Protein AF-0000000076650495 (afdb_homodimer)

Organism: Fusarium proliferatum (strain ET1) (NCBI:txid1227346)

Solvent-accessible surface area (backbone atoms only — not comparable to full-atom values): 16248 Å² total; per-residue (Å²): 125,76,73,60,54,54,43,65,66,55,55,48,38,48,40,49,52,50,26,57,66,44,47,62,56,30,50,29,29,69,77,35,43,56,59,51,45,43,50,76,32,58,54,92,79,52,69,80,55,76,69,53,44,41,61,33,41,46,46,22,35,49,48,46,36,52,26,43,47,28,46,46,46,53,69,75,42,55,48,66,68,58,50,47,50,54,46,50,40,51,37,50,34,35,51,43,46,52,50,29,54,54,54,32,28,47,73,64,71,42,69,50,77,88,60,56,47,73,49,49,50,49,52,49,52,52,44,49,50,55,34,50,55,42,48,40,49,73,72,34,58,61,32,59,82,58,69,70,73,73,84,120,125,77,72,61,54,53,44,64,66,55,56,48,38,47,40,49,51,50,26,57,66,44,47,61,55,31,51,30,28,69,77,36,44,56,58,51,46,42,50,76,34,58,55,92,79,53,68,80,54,75,71,53,44,42,60,33,42,46,44,22,34,46,48,46,35,52,26,42,47,27,45,45,46,52,70,75,42,55,48,66,68,59,49,48,48,54,47,52,40,51,36,50,33,35,53,43,45,53,50,27,53,54,53,32,28,47,72,65,72,43,70,51,75,87,62,57,46,74,50,51,52,48,52,48,53,52,43,47,50,54,34,50,55,42,48,40,49,74,70,34,57,62,32,58,81,59,71,70,72,75,82,120

Secondary structure (DSSP, 8-state):
-----B-HHHHHIIIIIHHHHHHHHHHHHHH-HHHHHHHHS-TTT----GGGHHHHHHHHHHHHHHHHIIIIIHHH---HHHHHHHHHHHHHHHHHHHHHHHHHHHHTT--SGGG--HHHHHHHHHHHHHHHHHHHHHTTTTBTTS------/-----B-HHHHHIIIIIHHHHHHHHHHHHHH-HHHHHHHHS-TTT----GGGHHHHHHHHHHHHHHHHIIIIIHHH---HHHHHHHHHHHHHHHHHHHHHHHHHHHHTT--SGGG--HHHHHHHHHHHHHHHHHHHHHTTTTBTTS------

Nearest PDB structures (foldseek):
  8a3k-assembly1_UNK  TM=5.942E-01  e=1.937E+00  synthetic construct
  8a3k-assembly1_UNK  TM=5.957E-01  e=3.141E+00  synthetic construct
  5tcx-assembly1_A  TM=3.961E-01  e=4.047E+00  Homo sapiens

Structure (mmCIF, N/CA/C/O backbone):
data_AF-0000000076650495-model_v1
#
loop_
_entity.id
_entity.type
_entity.pdbx_description
1 polymer 'DUF7704 domain-containing protein'
#
loop_
_atom_site.group_PDB
_atom_site.id
_atom_site.type_symbol
_atom_site.label_atom_id
_atom_site.label_alt_id
_atom_site.label_comp_id
_atom_site.label_asym_id
_atom_site.label_entity_id
_atom_site.label_seq_id
_atom_site.pdbx_PDB_ins_code
_atom_site.Cartn_x
_atom_site.Cartn_y
_atom_site.Cartn_z
_atom_site.occupancy
_atom_site.B_iso_or_equiv
_atom_site.auth_seq_id
_atom_site.auth_comp_id
_atom_site.auth_asym_id
_atom_site.auth_atom_id
_atom_site.pdbx_PDB_model_num
ATOM 1 N N . MET A 1 1 ? -0.315 29.938 8.016 1 43.81 1 MET A N 1
ATOM 2 C CA . MET A 1 1 ? 0.13 28.562 8.211 1 43.81 1 MET A CA 1
ATOM 3 C C . MET A 1 1 ? 1.649 28.453 8.109 1 43.81 1 MET A C 1
ATOM 5 O O . MET A 1 1 ? 2.262 29.078 7.242 1 43.81 1 MET A O 1
ATOM 9 N N . SER A 1 2 ? 2.336 28.328 9.102 1 54.72 2 SER A N 1
ATOM 10 C CA . SER A 1 2 ? 3.795 28.344 9.086 1 54.72 2 SER A CA 1
ATOM 11 C C . SER A 1 2 ? 4.348 27.562 7.906 1 54.72 2 SER A C 1
ATOM 13 O O . SER A 1 2 ? 3.805 26.516 7.547 1 54.72 2 SER A O 1
ATOM 15 N N . GLU A 1 3 ? 4.891 28.172 6.941 1 67 3 GLU A N 1
ATOM 16 C CA . GLU A 1 3 ? 5.469 27.625 5.719 1 67 3 GLU A CA 1
ATOM 17 C C . GLU A 1 3 ? 6.406 26.453 6.023 1 67 3 GLU A C 1
ATOM 19 O O . GLU A 1 3 ? 7.117 26.469 7.031 1 67 3 GLU A O 1
ATOM 24 N N . LEU A 1 4 ? 6.168 25.297 5.441 1 76.62 4 LEU A N 1
ATOM 25 C CA . LEU A 1 4 ? 7.074 24.156 5.516 1 76.62 4 LEU A CA 1
ATOM 26 C C . LEU A 1 4 ? 8.5 24.578 5.16 1 76.62 4 LEU A C 1
ATOM 28 O O . LEU A 1 4 ? 8.742 25.094 4.074 1 76.62 4 LEU A O 1
ATOM 32 N N . ASP A 1 5 ? 9.391 24.672 6.094 1 85.75 5 ASP A N 1
ATOM 33 C CA . ASP A 1 5 ? 10.781 25.078 5.883 1 85.75 5 ASP A CA 1
ATOM 34 C C . ASP A 1 5 ? 11.648 23.891 5.508 1 85.75 5 ASP A C 1
ATOM 36 O O . ASP A 1 5 ? 12.398 23.359 6.344 1 85.75 5 ASP A O 1
ATOM 40 N N . VAL A 1 6 ? 11.508 23.422 4.277 1 90.5 6 VAL A N 1
ATOM 41 C CA . VAL A 1 6 ? 12.289 22.328 3.729 1 90.5 6 VAL A CA 1
ATOM 42 C C . VAL A 1 6 ? 12.953 22.75 2.424 1 90.5 6 VAL A C 1
ATOM 44 O O . VAL A 1 6 ? 12.422 23.609 1.702 1 90.5 6 VAL A O 1
ATOM 47 N N . HIS A 1 7 ? 14.188 22.266 2.195 1 92.44 7 HIS A N 1
ATOM 48 C CA . HIS A 1 7 ? 14.867 22.547 0.938 1 92.44 7 HIS A CA 1
ATOM 49 C C . HIS A 1 7 ? 13.977 22.234 -0.258 1 92.44 7 HIS A C 1
ATOM 51 O O . HIS A 1 7 ? 13.242 21.234 -0.249 1 92.44 7 HIS A O 1
ATOM 57 N N . SER A 1 8 ? 14.039 23.047 -1.281 1 93.25 8 SER A N 1
ATOM 58 C CA . SER A 1 8 ? 13.18 22.922 -2.455 1 93.25 8 SER A CA 1
ATOM 59 C C . SER A 1 8 ? 13.32 21.562 -3.105 1 93.25 8 SER A C 1
ATOM 61 O O . SER A 1 8 ? 12.352 21.031 -3.67 1 93.25 8 SER A O 1
ATOM 63 N N . PHE A 1 9 ? 14.516 20.984 -3.006 1 94.88 9 PHE A N 1
ATOM 64 C CA . PHE A 1 9 ? 14.734 19.656 -3.568 1 94.88 9 PHE A CA 1
ATOM 65 C C . PHE A 1 9 ? 13.711 18.672 -3.02 1 94.88 9 PHE A C 1
ATOM 67 O O . PHE A 1 9 ? 13.109 17.906 -3.779 1 94.88 9 PHE A O 1
ATOM 74 N N . TYR A 1 10 ? 13.484 18.656 -1.764 1 95.44 10 TYR A N 1
ATOM 75 C CA . TYR A 1 10 ? 12.578 17.703 -1.138 1 95.44 10 TYR A CA 1
ATOM 76 C C . TYR A 1 10 ? 11.141 17.938 -1.587 1 95.44 10 TYR A C 1
ATOM 78 O O . TYR A 1 10 ? 10.398 16.984 -1.849 1 95.44 10 TYR A O 1
ATOM 86 N N . ARG A 1 11 ? 10.789 19.141 -1.654 1 94.94 11 ARG A N 1
ATOM 87 C CA . ARG A 1 11 ? 9.43 19.453 -2.08 1 94.94 11 ARG A CA 1
ATOM 88 C C . ARG A 1 11 ? 9.164 18.938 -3.488 1 94.94 11 ARG A C 1
ATOM 90 O O . ARG A 1 11 ? 8.141 18.281 -3.732 1 94.94 11 ARG A O 1
ATOM 97 N N . ILE A 1 12 ? 10.086 19.266 -4.348 1 96 12 ILE A N 1
ATOM 98 C CA . ILE A 1 12 ? 9.93 18.828 -5.73 1 96 12 ILE A CA 1
ATOM 99 C C . ILE A 1 12 ? 10.016 17.312 -5.809 1 96 12 ILE A C 1
ATOM 101 O O . ILE A 1 12 ? 9.18 16.656 -6.441 1 96 12 ILE A O 1
ATOM 105 N N . TRP A 1 13 ? 10.969 16.75 -5.148 1 97.12 13 TRP A N 1
ATOM 106 C CA . TRP A 1 13 ? 11.188 15.305 -5.215 1 97.12 13 TRP A CA 1
ATOM 107 C C . TRP A 1 13 ? 9.992 14.539 -4.66 1 97.12 13 TRP A C 1
ATOM 109 O O . TRP A 1 13 ? 9.422 13.68 -5.336 1 97.12 13 TRP A O 1
ATOM 119 N N . PHE A 1 14 ? 9.531 14.867 -3.459 1 97.56 14 PHE A N 1
ATOM 120 C CA . PHE A 1 14 ? 8.531 14.07 -2.754 1 97.56 14 PHE A CA 1
ATOM 121 C C . PHE A 1 14 ? 7.148 14.297 -3.34 1 97.56 14 PHE A C 1
ATOM 123 O O . PHE A 1 14 ? 6.32 13.383 -3.375 1 97.56 14 PHE A O 1
ATOM 130 N N . THR A 1 15 ? 6.906 15.5 -3.928 1 96.75 15 THR A N 1
ATOM 131 C CA . THR A 1 15 ? 5.531 15.797 -4.316 1 96.75 15 THR A CA 1
ATOM 132 C C . THR A 1 15 ? 5.348 15.633 -5.82 1 96.75 15 THR A C 1
ATOM 134 O O . THR A 1 15 ? 4.223 15.477 -6.301 1 96.75 15 THR A O 1
ATOM 137 N N . TRP A 1 16 ? 6.461 15.625 -6.637 1 96.75 16 TRP A N 1
ATOM 138 C CA . TRP A 1 16 ? 6.336 15.539 -8.086 1 96.75 16 TRP A CA 1
ATOM 139 C C . TRP A 1 16 ? 7.062 14.305 -8.625 1 96.75 16 TRP A C 1
ATOM 141 O O . TRP A 1 16 ? 6.438 13.414 -9.203 1 96.75 16 TRP A O 1
ATOM 151 N N . VAL A 1 17 ? 8.281 14.234 -8.328 1 97.44 17 VAL A N 1
ATOM 152 C CA . VAL A 1 17 ? 9.109 13.211 -8.945 1 97.44 17 VAL A CA 1
ATOM 153 C C . VAL A 1 17 ? 8.75 11.836 -8.383 1 97.44 17 VAL A C 1
ATOM 155 O O . VAL A 1 17 ? 8.43 10.914 -9.133 1 97.44 17 VAL A O 1
ATOM 158 N N . ASP A 1 18 ? 8.727 11.727 -7.121 1 97.69 18 ASP A N 1
ATOM 159 C CA . ASP A 1 18 ? 8.516 10.453 -6.434 1 97.69 18 ASP A CA 1
ATOM 160 C C . ASP A 1 18 ? 7.18 9.828 -6.832 1 97.69 18 ASP A C 1
ATOM 162 O O . ASP A 1 18 ? 7.129 8.672 -7.25 1 97.69 18 ASP A O 1
ATOM 166 N N . PRO A 1 19 ? 6.078 10.555 -6.754 1 97.38 19 PRO A N 1
ATOM 167 C CA . PRO A 1 19 ? 4.816 9.93 -7.156 1 97.38 19 PRO A CA 1
ATOM 168 C C . PRO A 1 19 ? 4.789 9.57 -8.641 1 97.38 19 PRO A C 1
ATOM 170 O O . PRO A 1 19 ? 4.164 8.578 -9.023 1 97.38 19 PRO A O 1
ATOM 173 N N . LEU A 1 20 ? 5.484 10.258 -9.508 1 96.81 20 LEU A N 1
ATOM 174 C CA . LEU A 1 20 ? 5.535 9.945 -10.93 1 96.81 20 LEU A CA 1
ATOM 175 C C . LEU A 1 20 ? 6.293 8.648 -11.18 1 96.81 20 LEU A C 1
ATOM 177 O O . LEU A 1 20 ? 5.988 7.914 -12.125 1 96.81 20 LEU A O 1
ATOM 181 N N . THR A 1 21 ? 7.254 8.336 -10.297 1 96.25 21 THR A N 1
ATOM 182 C CA . THR A 1 21 ? 8.023 7.109 -10.469 1 96.25 21 THR A CA 1
ATOM 183 C C . THR A 1 21 ? 7.199 5.887 -10.07 1 96.25 21 THR A C 1
ATOM 185 O O . THR A 1 21 ? 7.539 4.758 -10.43 1 96.25 21 THR A O 1
ATOM 188 N N . VAL A 1 22 ? 6.148 6.047 -9.328 1 97.12 22 VAL A N 1
ATOM 189 C CA . VAL A 1 22 ? 5.316 4.945 -8.852 1 97.12 22 VAL A CA 1
ATOM 190 C C . VAL A 1 22 ? 4.285 4.582 -9.914 1 97.12 22 VAL A C 1
ATOM 192 O O . VAL A 1 22 ? 3.859 3.426 -10.008 1 97.12 22 VAL A O 1
ATOM 195 N N . LEU A 1 23 ? 3.928 5.473 -10.875 1 96.81 23 LEU A N 1
ATOM 196 C CA . LEU A 1 23 ? 2.809 5.328 -11.805 1 96.81 23 LEU A CA 1
ATOM 197 C C . LEU A 1 23 ? 3.068 4.199 -12.789 1 96.81 23 LEU A C 1
ATOM 199 O O . LEU A 1 23 ? 2.174 3.396 -13.078 1 96.81 23 LEU A O 1
ATOM 203 N N . PRO A 1 24 ? 4.332 4.082 -13.336 1 95.88 24 PRO A N 1
ATOM 204 C CA . PRO A 1 24 ? 4.582 2.949 -14.227 1 95.88 24 PRO A CA 1
ATOM 205 C C . PRO A 1 24 ? 4.375 1.601 -13.547 1 95.88 24 PRO A C 1
ATOM 207 O O . PRO A 1 24 ? 3.904 0.649 -14.18 1 95.88 24 PRO A O 1
ATOM 210 N N . THR A 1 25 ? 4.754 1.532 -12.281 1 96.06 25 THR A N 1
ATOM 211 C CA . THR A 1 25 ? 4.555 0.299 -11.531 1 96.06 25 THR A CA 1
ATOM 212 C C . THR A 1 25 ? 3.068 -0.021 -11.398 1 96.06 25 THR A C 1
ATOM 214 O O . THR A 1 25 ? 2.646 -1.154 -11.641 1 96.06 25 THR A O 1
ATOM 217 N N . VAL A 1 26 ? 2.24 0.99 -11.078 1 97.69 26 VAL A N 1
ATOM 218 C CA . VAL A 1 26 ? 0.797 0.81 -10.953 1 97.69 26 VAL A CA 1
ATOM 219 C C . VAL A 1 26 ? 0.222 0.353 -12.297 1 97.69 26 VAL A C 1
ATOM 221 O O . VAL A 1 26 ? -0.541 -0.615 -12.352 1 97.69 26 VAL A O 1
ATOM 224 N N . TYR A 1 27 ? 0.616 0.993 -13.359 1 97.19 27 TYR A N 1
ATOM 225 C CA . TYR A 1 27 ? 0.159 0.643 -14.695 1 97.19 27 TYR A CA 1
ATOM 226 C C . TYR A 1 27 ? 0.518 -0.799 -15.039 1 97.19 27 TYR A C 1
ATOM 228 O O . TYR A 1 27 ? -0.332 -1.564 -15.5 1 97.19 27 TYR A O 1
ATOM 236 N N . ALA A 1 28 ? 1.741 -1.186 -14.836 1 96.44 28 ALA A N 1
ATOM 237 C CA . ALA A 1 28 ? 2.223 -2.512 -15.211 1 96.44 28 ALA A CA 1
ATOM 238 C C . ALA A 1 28 ? 1.554 -3.598 -14.375 1 96.44 28 ALA A C 1
ATOM 240 O O . ALA A 1 28 ? 1.268 -4.688 -14.867 1 96.44 28 ALA A O 1
ATOM 241 N N . LEU A 1 29 ? 1.304 -3.295 -13.125 1 96.44 29 LEU A N 1
ATOM 242 C CA . LEU A 1 29 ? 0.639 -4.254 -12.25 1 96.44 29 LEU A CA 1
ATOM 243 C C . LEU A 1 29 ? -0.764 -4.57 -12.758 1 96.44 29 LEU A C 1
ATOM 245 O O . LEU A 1 29 ? -1.245 -5.695 -12.609 1 96.44 29 LEU A O 1
ATOM 249 N N . ILE A 1 30 ? -1.409 -3.623 -13.453 1 93.88 30 ILE A N 1
ATOM 250 C CA . ILE A 1 30 ? -2.791 -3.785 -13.891 1 93.88 30 ILE A CA 1
ATOM 251 C C . ILE A 1 30 ? -2.82 -4.395 -15.289 1 93.88 30 ILE A C 1
ATOM 253 O O . ILE A 1 30 ? -3.582 -5.328 -15.547 1 93.88 30 ILE A O 1
ATOM 257 N N . PHE A 1 31 ? -1.928 -4.004 -16.203 1 94.75 31 PHE A N 1
ATOM 258 C CA . PHE A 1 31 ? -2.113 -4.305 -17.625 1 94.75 31 PHE A CA 1
ATOM 259 C C . PHE A 1 31 ? -1.054 -5.285 -18.109 1 94.75 31 PHE A C 1
ATOM 261 O O . PHE A 1 31 ? -1.249 -5.965 -19.109 1 94.75 31 PHE A O 1
ATOM 268 N N . THR A 1 32 ? 0.1 -5.309 -17.453 1 95.25 32 THR A N 1
ATOM 269 C CA . THR A 1 32 ? 1.176 -6.207 -17.859 1 95.25 32 THR A CA 1
ATOM 270 C C . THR A 1 32 ? 1.812 -6.875 -16.641 1 95.25 32 THR A C 1
ATOM 272 O O . THR A 1 32 ? 3.021 -6.773 -16.438 1 95.25 32 THR A O 1
ATOM 275 N N . PRO A 1 33 ? 0.985 -7.617 -15.891 1 92.94 33 PRO A N 1
ATOM 276 C CA . PRO A 1 33 ? 1.536 -8.227 -14.68 1 92.94 33 PRO A CA 1
ATOM 277 C C . PRO A 1 33 ? 2.666 -9.211 -14.984 1 92.94 33 PRO A C 1
ATOM 279 O O . PRO A 1 33 ? 3.557 -9.406 -14.148 1 92.94 33 PRO A O 1
ATOM 282 N N . GLU A 1 34 ? 2.691 -9.797 -16.188 1 92.12 34 GLU A N 1
ATOM 283 C CA . GLU A 1 34 ? 3.781 -10.68 -16.578 1 92.12 34 GLU A CA 1
ATOM 284 C C . GLU A 1 34 ? 5.113 -9.938 -16.625 1 92.12 34 GLU A C 1
ATOM 286 O O . GLU A 1 34 ? 6.148 -10.484 -16.25 1 92.12 34 GLU A O 1
ATOM 291 N N . PHE A 1 35 ? 5.02 -8.742 -17.078 1 91.88 35 PHE A N 1
ATOM 292 C CA . PHE A 1 35 ? 6.203 -7.898 -17.125 1 91.88 35 PHE A CA 1
ATOM 293 C C . PHE A 1 35 ? 6.727 -7.621 -15.711 1 91.88 35 PHE A C 1
ATOM 295 O O . PHE A 1 35 ? 7.93 -7.688 -15.469 1 91.88 35 PHE A O 1
ATOM 302 N N . ILE A 1 36 ? 5.855 -7.316 -14.789 1 91.56 36 ILE A N 1
ATOM 303 C CA . ILE A 1 36 ? 6.238 -7.035 -13.406 1 91.56 36 ILE A CA 1
ATOM 304 C C . ILE A 1 36 ? 6.852 -8.281 -12.773 1 91.56 36 ILE A C 1
ATOM 306 O O . ILE A 1 36 ? 7.891 -8.203 -12.117 1 91.56 36 ILE A O 1
ATOM 310 N N . LEU A 1 37 ? 6.184 -9.367 -13.008 1 91.5 37 LEU A N 1
ATOM 311 C CA . LEU A 1 37 ? 6.691 -10.609 -12.445 1 91.5 37 LEU A CA 1
ATOM 312 C C . LEU A 1 37 ? 8.086 -10.922 -12.977 1 91.5 37 LEU A C 1
ATOM 314 O O . LEU A 1 37 ? 8.977 -11.312 -12.219 1 91.5 37 LEU A O 1
ATOM 318 N N . ASP A 1 38 ? 8.266 -10.695 -14.219 1 89.62 38 ASP A N 1
ATOM 319 C CA . ASP A 1 38 ? 9.562 -10.938 -14.844 1 89.62 38 ASP A CA 1
ATOM 320 C C . ASP A 1 38 ? 10.633 -10.023 -14.25 1 89.62 38 ASP A C 1
ATOM 322 O O . ASP A 1 38 ? 11.805 -10.383 -14.195 1 89.62 38 ASP A O 1
ATOM 326 N N . GLY A 1 39 ? 10.242 -8.891 -13.828 1 88.44 39 GLY A N 1
ATOM 327 C CA . GLY A 1 39 ? 11.172 -7.953 -13.211 1 88.44 39 GLY A CA 1
ATOM 328 C C . GLY A 1 39 ? 11.617 -8.383 -11.828 1 88.44 39 GLY A C 1
ATOM 329 O O . GLY A 1 39 ? 12.672 -7.957 -11.344 1 88.44 39 GLY A O 1
ATOM 330 N N . LEU A 1 40 ? 10.859 -9.258 -11.297 1 85.56 40 LEU A N 1
ATOM 331 C CA . LEU A 1 40 ? 11.148 -9.672 -9.93 1 85.56 40 LEU A CA 1
ATOM 332 C C . LEU A 1 40 ? 11.75 -11.078 -9.914 1 85.56 40 LEU A C 1
ATOM 334 O O . LEU A 1 40 ? 12.586 -11.391 -9.062 1 85.56 40 LEU A O 1
ATOM 338 N N . ILE A 1 41 ? 11.32 -11.883 -10.805 1 85.75 41 ILE A N 1
ATOM 339 C CA . ILE A 1 41 ? 11.695 -13.297 -10.883 1 85.75 41 ILE A CA 1
ATOM 340 C C . ILE A 1 41 ? 11.891 -13.695 -12.344 1 85.75 41 ILE A C 1
ATOM 342 O O . ILE A 1 41 ? 11 -13.484 -13.18 1 85.75 41 ILE A O 1
ATOM 346 N N . PRO A 1 42 ? 13.016 -14.367 -12.578 1 86.62 42 PRO A N 1
ATOM 347 C CA . PRO A 1 42 ? 13.148 -14.859 -13.953 1 86.62 42 PRO A CA 1
ATOM 348 C C . PRO A 1 42 ? 11.961 -15.727 -14.383 1 86.62 42 PRO A C 1
ATOM 350 O O . PRO A 1 42 ? 11.516 -16.594 -13.625 1 86.62 42 PRO A O 1
ATOM 353 N N . LEU A 1 43 ? 11.492 -15.516 -15.562 1 84.06 43 LEU A N 1
ATOM 354 C CA . LEU A 1 43 ? 10.312 -16.203 -16.094 1 84.06 43 LEU A CA 1
ATOM 355 C C . LEU A 1 43 ? 10.508 -17.703 -16.062 1 84.06 43 LEU A C 1
ATOM 357 O O . LEU A 1 43 ? 9.539 -18.469 -15.93 1 84.06 43 LEU A O 1
ATOM 361 N N . SER A 1 44 ? 11.711 -18.172 -16.203 1 85.06 44 SER A N 1
ATOM 362 C CA . SER A 1 44 ? 12.008 -19.594 -16.188 1 85.06 44 SER A CA 1
ATOM 363 C C . SER A 1 44 ? 11.734 -20.203 -14.82 1 85.06 44 SER A C 1
ATOM 365 O O . SER A 1 44 ? 11.5 -21.422 -14.703 1 85.06 44 SER A O 1
ATOM 367 N N . MET A 1 45 ? 11.656 -19.391 -13.844 1 85.31 45 MET A N 1
ATOM 368 C CA . MET A 1 45 ? 11.477 -19.875 -12.484 1 85.31 45 MET A CA 1
ATOM 369 C C . MET A 1 45 ? 10.016 -19.766 -12.047 1 85.31 45 MET A C 1
ATOM 37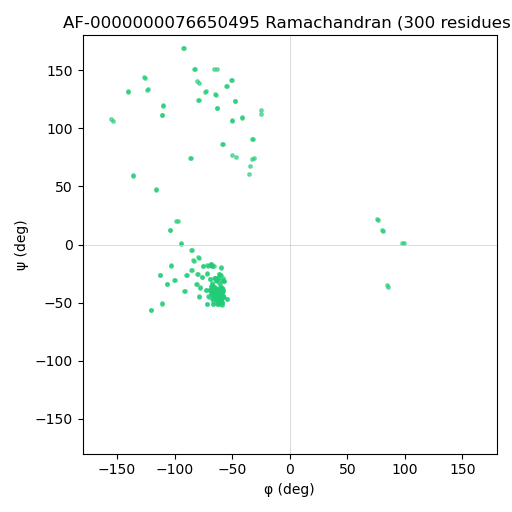1 O O . MET A 1 45 ? 9.547 -20.547 -11.227 1 85.31 45 MET A O 1
ATOM 375 N N . SER A 1 46 ? 9.352 -18.828 -12.555 1 86.12 46 SER A N 1
ATOM 376 C CA . SER A 1 46 ? 7.965 -18.578 -12.164 1 86.12 46 SER A CA 1
ATOM 377 C C . SER A 1 46 ? 7.199 -17.859 -13.273 1 86.12 46 SER A C 1
ATOM 379 O O . SER A 1 46 ? 7.324 -16.656 -13.43 1 86.12 46 SER A O 1
ATOM 381 N N . ALA A 1 47 ? 6.285 -18.688 -13.891 1 86.88 47 ALA A N 1
ATOM 382 C CA . ALA A 1 47 ? 5.438 -18.094 -14.922 1 86.88 47 ALA A CA 1
ATOM 383 C C . ALA A 1 47 ? 4.227 -17.391 -14.312 1 86.88 47 ALA A C 1
ATOM 385 O O . ALA A 1 47 ? 3.779 -17.766 -13.219 1 86.88 47 ALA A O 1
ATOM 386 N N . TYR A 1 48 ? 3.797 -16.391 -15.031 1 89.38 48 TYR A N 1
ATOM 387 C CA . TYR A 1 48 ? 2.596 -15.695 -14.586 1 89.38 48 TYR A CA 1
ATOM 388 C C . TYR A 1 48 ? 1.384 -16.609 -14.625 1 89.38 48 TYR A C 1
ATOM 390 O O . TYR A 1 48 ? 1.174 -17.344 -15.594 1 89.38 48 TYR A O 1
ATOM 398 N N . ASN A 1 49 ? 0.651 -16.656 -13.523 1 88.69 49 ASN A N 1
ATOM 399 C CA . ASN A 1 49 ? -0.617 -17.375 -13.391 1 88.69 49 ASN A CA 1
ATOM 400 C C . ASN A 1 49 ? -1.788 -16.406 -13.242 1 88.69 49 ASN A C 1
ATOM 402 O O . ASN A 1 49 ? -1.937 -15.758 -12.203 1 88.69 49 ASN A O 1
ATOM 406 N N . PRO A 1 50 ? -2.678 -16.328 -14.25 1 88.25 50 PRO A N 1
ATOM 407 C CA . PRO A 1 50 ? -3.791 -15.383 -14.195 1 88.25 50 PRO A CA 1
ATOM 408 C C . PRO A 1 50 ? -4.703 -15.609 -12.992 1 88.25 50 PRO A C 1
ATOM 410 O O . PRO A 1 50 ? -5.422 -14.695 -12.578 1 88.25 50 PRO A O 1
ATOM 413 N N . ASP A 1 51 ? -4.664 -16.734 -12.43 1 87.12 51 ASP A N 1
ATOM 414 C CA . ASP A 1 51 ? -5.488 -17 -11.25 1 87.12 51 ASP A CA 1
ATOM 415 C C . ASP A 1 51 ? -5.012 -16.172 -10.055 1 87.12 51 ASP A C 1
ATOM 417 O O . ASP A 1 51 ? -5.75 -15.992 -9.086 1 87.12 51 ASP A O 1
ATOM 421 N N . GLN A 1 52 ? -3.771 -15.688 -10.156 1 88.38 52 GLN A N 1
ATOM 422 C CA . GLN A 1 52 ? -3.207 -14.922 -9.047 1 88.38 52 GLN A CA 1
ATOM 423 C C . GLN A 1 52 ? -3.348 -13.422 -9.289 1 88.38 52 GLN A C 1
ATOM 425 O O . GLN A 1 52 ? -2.697 -12.617 -8.625 1 88.38 52 GLN A O 1
ATOM 430 N N . ALA A 1 53 ? -4.25 -13.023 -10.156 1 88.25 53 ALA A N 1
ATOM 431 C CA . ALA A 1 53 ? -4.406 -11.625 -10.555 1 88.25 53 ALA A CA 1
ATOM 432 C C . ALA A 1 53 ? -4.75 -10.75 -9.352 1 88.25 53 ALA A C 1
ATOM 434 O O . ALA A 1 53 ? -4.363 -9.578 -9.297 1 88.25 53 ALA A O 1
ATOM 435 N N . PHE A 1 54 ? -5.34 -11.359 -8.398 1 89.44 54 PHE A N 1
ATOM 436 C CA . PHE A 1 54 ? -5.746 -10.648 -7.191 1 89.44 54 PHE A CA 1
ATOM 437 C C . PHE A 1 54 ? -4.543 -9.984 -6.523 1 89.44 54 PHE A C 1
ATOM 439 O O . PHE A 1 54 ? -4.633 -8.852 -6.055 1 89.44 54 PHE A O 1
ATOM 446 N N . LEU A 1 55 ? -3.422 -10.648 -6.492 1 91.12 55 LEU A N 1
ATOM 447 C CA . LEU A 1 55 ? -2.223 -10.141 -5.836 1 91.12 55 LEU A CA 1
ATOM 448 C C . LEU A 1 55 ? -1.714 -8.883 -6.535 1 91.12 55 LEU A C 1
ATOM 450 O O . LEU A 1 55 ? -1.353 -7.906 -5.879 1 91.12 55 LEU A O 1
ATOM 454 N N . PHE A 1 56 ? -1.835 -8.891 -7.789 1 94 56 PHE A N 1
ATOM 455 C CA . PHE A 1 56 ? -1.319 -7.781 -8.586 1 94 56 PHE A CA 1
ATOM 456 C C . PHE A 1 56 ? -2.256 -6.582 -8.516 1 94 56 PHE A C 1
ATOM 458 O O . PHE A 1 56 ? -1.804 -5.434 -8.453 1 94 56 PHE A O 1
ATOM 465 N N . HIS A 1 57 ? -3.539 -6.863 -8.477 1 95 57 HIS A N 1
ATOM 466 C CA . HIS A 1 57 ? -4.496 -5.773 -8.32 1 95 57 HIS A CA 1
ATOM 467 C C . HIS A 1 57 ? -4.332 -5.086 -6.969 1 95 57 HIS A C 1
ATOM 469 O O . HIS A 1 57 ? -4.391 -3.859 -6.883 1 95 57 HIS A O 1
ATOM 475 N N . GLN A 1 58 ? -4.152 -5.883 -5.969 1 95.5 58 GLN A N 1
ATOM 476 C CA . GLN A 1 58 ? -3.971 -5.309 -4.641 1 95.5 58 GLN A CA 1
ATOM 477 C C . GLN A 1 58 ? -2.689 -4.48 -4.57 1 95.5 58 GLN A C 1
ATOM 479 O O . GLN A 1 58 ? -2.684 -3.383 -4.008 1 95.5 58 GLN A O 1
ATOM 484 N N . LEU A 1 59 ? -1.626 -5 -5.152 1 97.19 59 LEU A N 1
ATOM 485 C CA . LEU A 1 59 ? -0.383 -4.242 -5.211 1 97.19 59 LEU A CA 1
ATOM 486 C C . LEU A 1 59 ? -0.593 -2.912 -5.93 1 97.19 59 LEU A C 1
ATOM 488 O O . LEU A 1 59 ? -0.148 -1.866 -5.449 1 97.19 59 LEU A O 1
ATOM 492 N N . ALA A 1 60 ? -1.287 -2.973 -7.027 1 97.94 60 ALA A N 1
ATOM 493 C CA . ALA A 1 60 ? -1.534 -1.759 -7.801 1 97.94 60 ALA A CA 1
ATOM 494 C C . ALA A 1 60 ? -2.277 -0.72 -6.965 1 97.94 60 ALA A C 1
ATOM 496 O O . ALA A 1 60 ? -1.907 0.456 -6.953 1 97.94 60 ALA A O 1
ATOM 497 N N . ALA A 1 61 ? -3.281 -1.154 -6.277 1 98.31 61 ALA A N 1
ATOM 498 C CA . ALA A 1 61 ? -4.09 -0.246 -5.469 1 98.31 61 ALA A CA 1
ATOM 499 C C . ALA A 1 61 ? -3.266 0.363 -4.336 1 98.31 61 ALA A C 1
ATOM 501 O O . ALA A 1 61 ? -3.389 1.554 -4.043 1 98.31 61 ALA A O 1
ATOM 502 N N . LEU A 1 62 ? -2.459 -0.423 -3.766 1 98.69 62 LEU A N 1
ATOM 503 C CA . LEU A 1 62 ? -1.667 0.035 -2.629 1 98.69 62 LEU A CA 1
ATOM 504 C C . LEU A 1 62 ? -0.563 0.985 -3.084 1 98.69 62 LEU A C 1
ATOM 506 O O . LEU A 1 62 ? -0.285 1.983 -2.416 1 98.69 62 LEU A O 1
ATOM 510 N N . PHE A 1 63 ? 0.039 0.694 -4.191 1 98.62 63 PHE A N 1
ATOM 511 C CA . PHE A 1 63 ? 1.021 1.624 -4.738 1 98.62 63 PHE A CA 1
ATOM 512 C C . PHE A 1 63 ? 0.354 2.928 -5.16 1 98.62 63 PHE A C 1
ATOM 514 O O . PHE A 1 63 ? 0.941 4.004 -5.027 1 98.62 63 PHE A O 1
ATOM 521 N N . ALA A 1 64 ? -0.791 2.834 -5.695 1 98.56 64 ALA A N 1
ATOM 522 C CA . ALA A 1 64 ? -1.531 4.051 -6.027 1 98.56 64 ALA A CA 1
ATOM 523 C C . ALA A 1 64 ? -1.796 4.887 -4.781 1 98.56 64 ALA A C 1
ATOM 525 O O . ALA A 1 64 ? -1.72 6.117 -4.824 1 98.56 64 ALA A O 1
ATOM 526 N N . PHE A 1 65 ? -2.125 4.223 -3.693 1 98.81 65 PHE A N 1
ATOM 527 C CA . PHE A 1 65 ? -2.311 4.918 -2.424 1 98.81 65 PHE A CA 1
ATOM 528 C C . PHE A 1 65 ? -1.047 5.672 -2.027 1 98.81 65 PHE A C 1
ATOM 530 O O . PHE A 1 65 ? -1.112 6.824 -1.599 1 98.81 65 PHE A O 1
ATOM 537 N N . VAL A 1 66 ? 0.102 5.031 -2.172 1 98.81 66 VAL A N 1
ATOM 538 C CA . VAL A 1 66 ? 1.369 5.691 -1.871 1 98.81 66 VAL A CA 1
ATOM 539 C C . VAL A 1 66 ? 1.521 6.938 -2.738 1 98.81 66 VAL A C 1
ATOM 541 O O . VAL A 1 66 ? 1.871 8.008 -2.24 1 98.81 66 VAL A O 1
ATOM 544 N N . ALA A 1 67 ? 1.219 6.785 -3.994 1 98.62 67 ALA A N 1
ATOM 545 C CA . ALA A 1 67 ? 1.329 7.918 -4.914 1 98.62 67 ALA A CA 1
ATOM 546 C C . ALA A 1 67 ? 0.406 9.055 -4.496 1 98.62 67 ALA A C 1
ATOM 548 O O . ALA A 1 67 ? 0.779 10.227 -4.582 1 98.62 67 ALA A O 1
ATOM 549 N N . ILE A 1 68 ? -0.743 8.773 -4.059 1 98.56 68 ILE A N 1
ATOM 550 C CA . ILE A 1 68 ? -1.712 9.773 -3.629 1 98.56 68 ILE A CA 1
ATOM 551 C C . ILE A 1 68 ? -1.202 10.477 -2.373 1 98.56 68 ILE A C 1
ATOM 553 O O . ILE A 1 68 ? -1.315 11.695 -2.248 1 98.56 68 ILE A O 1
ATOM 557 N N . MET A 1 69 ? -0.67 9.703 -1.433 1 98.69 69 MET A N 1
ATOM 558 C CA . MET A 1 69 ? -0.117 10.312 -0.228 1 98.69 69 MET A CA 1
ATOM 559 C C . MET A 1 69 ? 0.998 11.289 -0.578 1 98.69 69 MET A C 1
ATOM 561 O O . MET A 1 69 ? 1.078 12.383 -0.004 1 98.69 69 MET A O 1
ATOM 565 N N . LEU A 1 70 ? 1.766 10.953 -1.553 1 98.44 70 LEU A N 1
ATOM 566 C CA . LEU A 1 70 ? 2.893 11.797 -1.934 1 98.44 70 LEU A CA 1
ATOM 567 C C . LEU A 1 70 ? 2.428 12.984 -2.768 1 98.44 70 LEU A C 1
ATOM 569 O O . LEU A 1 70 ? 2.77 14.133 -2.471 1 98.44 70 LEU A O 1
ATOM 573 N N . ALA A 1 71 ? 1.601 12.797 -3.68 1 98 71 ALA A N 1
ATOM 574 C CA . ALA A 1 71 ? 1.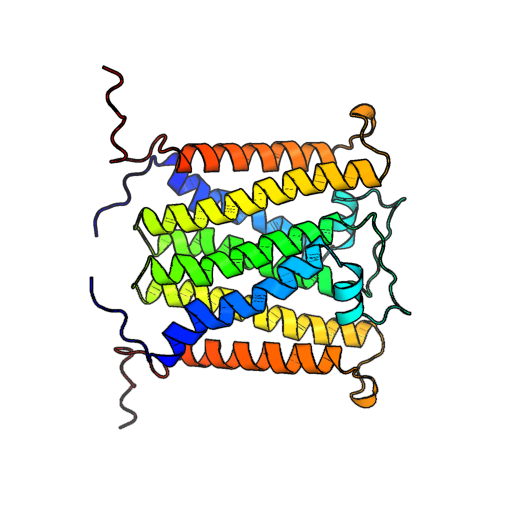223 13.82 -4.648 1 98 71 ALA A CA 1
ATOM 575 C C . ALA A 1 71 ? 0.179 14.766 -4.066 1 98 71 ALA A C 1
ATOM 577 O O . ALA A 1 71 ? 0.159 15.953 -4.395 1 98 71 ALA A O 1
ATOM 578 N N . VAL A 1 72 ? -0.688 14.25 -3.232 1 98.12 72 VAL A N 1
ATOM 579 C CA . VAL A 1 72 ? -1.832 15.047 -2.799 1 98.12 72 VAL A CA 1
ATOM 580 C C . VAL A 1 72 ? -1.683 15.406 -1.323 1 98.12 72 VAL A C 1
ATOM 582 O O . VAL A 1 72 ? -1.671 16.578 -0.962 1 98.12 72 VAL A O 1
ATOM 585 N N . LEU A 1 73 ? -1.423 14.438 -0.484 1 97.94 73 LEU A N 1
ATOM 586 C CA . LEU A 1 73 ? -1.421 14.688 0.953 1 97.94 73 LEU A CA 1
ATOM 587 C C . LEU A 1 73 ? -0.317 15.672 1.332 1 97.94 73 LEU A C 1
ATOM 589 O O . LEU A 1 73 ? -0.542 16.594 2.123 1 97.94 73 LEU A O 1
ATOM 593 N N . LEU A 1 74 ? 0.842 15.516 0.764 1 96.88 74 LEU A N 1
ATOM 594 C CA . LEU A 1 74 ? 1.963 16.375 1.111 1 96.88 74 LEU A CA 1
ATOM 595 C C . LEU A 1 74 ? 1.724 17.797 0.616 1 96.88 74 LEU A C 1
ATOM 597 O O . LEU A 1 74 ? 2.355 18.75 1.096 1 96.88 74 LEU A O 1
ATOM 601 N N . ARG A 1 75 ? 0.798 17.984 -0.293 1 95.19 75 ARG A N 1
ATOM 602 C CA . ARG A 1 75 ? 0.471 19.312 -0.775 1 95.19 75 ARG A CA 1
ATOM 603 C C . ARG A 1 75 ? -0.631 19.953 0.069 1 95.19 75 ARG A C 1
ATOM 605 O O . ARG A 1 75 ? -0.747 21.172 0.131 1 95.19 75 ARG A O 1
ATOM 612 N N . VAL A 1 76 ? -1.409 19.078 0.649 1 94.38 76 VAL A N 1
ATOM 613 C CA . VAL A 1 76 ? -2.549 19.547 1.426 1 94.38 76 VAL A CA 1
ATOM 614 C C . VAL A 1 76 ? -2.08 20 2.805 1 94.38 76 VAL A C 1
ATOM 616 O O . VAL A 1 76 ? -2.713 20.859 3.432 1 94.38 76 VAL A O 1
ATOM 619 N N . SER A 1 77 ? -0.973 19.453 3.24 1 92.31 77 SER A N 1
ATOM 620 C CA . SER A 1 77 ? -0.483 19.781 4.574 1 92.31 77 SER A CA 1
ATOM 621 C C . SER A 1 77 ? 0.944 20.312 4.52 1 92.31 77 SER A C 1
ATOM 623 O O . SER A 1 77 ? 1.818 19.703 3.9 1 92.31 77 SER A O 1
ATOM 625 N N . SER A 1 78 ? 1.153 21.438 5.242 1 90.25 78 SER A N 1
ATOM 626 C CA . SER A 1 78 ? 2.494 22 5.375 1 90.25 78 SER A CA 1
ATOM 627 C C . SER A 1 78 ? 3.086 21.703 6.75 1 90.25 78 SER A C 1
ATOM 629 O O . SER A 1 78 ? 4.07 22.328 7.156 1 90.25 78 SER A O 1
ATOM 631 N N . ASP A 1 79 ? 2.4 20.797 7.438 1 92.38 79 ASP A N 1
ATOM 632 C CA . ASP A 1 79 ? 2.893 20.391 8.75 1 92.38 79 ASP A CA 1
ATOM 633 C C . ASP A 1 79 ? 4.035 19.391 8.617 1 92.38 79 ASP A C 1
ATOM 635 O O . ASP A 1 79 ? 3.869 18.328 8.023 1 92.38 79 ASP A O 1
ATOM 639 N N . ILE A 1 80 ? 5.207 19.734 9.242 1 93.88 80 ILE A N 1
ATOM 640 C CA . ILE A 1 80 ? 6.402 18.906 9.117 1 93.88 80 ILE A CA 1
ATOM 641 C C . ILE A 1 80 ? 6.152 17.531 9.75 1 93.88 80 ILE A C 1
ATOM 643 O O . ILE A 1 80 ? 6.719 16.531 9.312 1 93.88 80 ILE A O 1
ATOM 647 N N . LYS A 1 81 ? 5.309 17.453 10.766 1 94.88 81 LYS A N 1
ATOM 648 C CA . LYS A 1 81 ? 5.012 16.156 11.391 1 94.88 81 LYS A CA 1
ATOM 649 C C . LYS A 1 81 ? 4.297 15.227 10.422 1 94.88 81 LYS A C 1
ATOM 651 O O . LYS A 1 81 ? 4.559 14.023 10.406 1 94.88 81 LYS A O 1
ATOM 656 N N . VAL A 1 82 ? 3.391 15.812 9.617 1 96.25 82 VAL A N 1
ATOM 657 C CA . VAL A 1 82 ? 2.676 15.039 8.602 1 96.25 82 VAL A CA 1
ATOM 658 C C . VAL A 1 82 ? 3.662 14.508 7.566 1 96.25 82 VAL A C 1
ATOM 660 O O . VAL A 1 82 ? 3.645 13.32 7.234 1 96.25 82 VAL A O 1
ATOM 663 N N . TRP A 1 83 ? 4.543 15.359 7.086 1 97.12 83 TRP A N 1
ATOM 664 C CA . TRP A 1 83 ? 5.547 14.961 6.102 1 97.12 83 TRP A CA 1
ATOM 665 C C . TRP A 1 83 ? 6.43 13.844 6.648 1 97.12 83 TRP A C 1
ATOM 667 O O . TRP A 1 83 ? 6.719 12.867 5.941 1 97.12 83 TRP A O 1
ATOM 677 N N . ARG A 1 84 ? 6.832 13.938 7.883 1 97.5 84 ARG A N 1
ATOM 678 C CA . ARG A 1 84 ? 7.727 12.953 8.484 1 97.5 84 ARG A CA 1
ATOM 679 C C . ARG A 1 84 ? 7.043 11.594 8.617 1 97.5 84 ARG A C 1
ATOM 681 O O . ARG A 1 84 ? 7.668 10.555 8.414 1 97.5 84 ARG A O 1
ATOM 688 N N . VAL A 1 85 ? 5.816 11.594 8.977 1 98 85 VAL A N 1
ATOM 689 C CA . VAL A 1 85 ? 5.094 10.336 9.109 1 98 85 VAL A CA 1
ATOM 690 C C . VAL A 1 85 ? 4.945 9.68 7.734 1 98 85 VAL A C 1
ATOM 692 O O . VAL A 1 85 ? 5.191 8.477 7.582 1 98 85 VAL A O 1
ATOM 695 N N . VAL A 1 86 ? 4.539 10.461 6.715 1 98.56 86 VAL A N 1
ATOM 696 C CA . VAL A 1 86 ? 4.344 9.914 5.375 1 98.56 86 VAL A CA 1
ATOM 697 C C . VAL A 1 86 ? 5.668 9.391 4.832 1 98.56 86 VAL A C 1
ATOM 699 O O . VAL A 1 86 ? 5.762 8.227 4.422 1 98.56 86 VAL A O 1
ATOM 702 N N . ILE A 1 87 ? 6.719 10.242 4.918 1 98.62 87 ILE A N 1
ATOM 703 C CA . ILE A 1 87 ? 8.008 9.867 4.348 1 98.62 87 ILE A CA 1
ATOM 704 C C . ILE A 1 87 ? 8.633 8.734 5.156 1 98.62 87 ILE A C 1
ATOM 706 O O . ILE A 1 87 ? 9.273 7.848 4.598 1 98.62 87 ILE A O 1
ATOM 710 N N . GLY A 1 88 ? 8.469 8.812 6.457 1 98.56 88 GLY A N 1
ATOM 711 C CA . GLY A 1 88 ? 8.922 7.699 7.273 1 98.56 88 GLY A CA 1
ATOM 712 C C . GLY A 1 88 ? 8.25 6.387 6.918 1 98.56 88 GLY A C 1
ATOM 713 O O . GLY A 1 88 ? 8.898 5.34 6.891 1 98.56 88 GLY A O 1
ATOM 714 N N . GLY A 1 89 ? 6.938 6.41 6.691 1 98.62 89 GLY A N 1
ATOM 715 C CA . GLY A 1 89 ? 6.219 5.227 6.25 1 98.62 89 GLY A CA 1
ATOM 716 C C . GLY A 1 89 ? 6.695 4.703 4.91 1 98.62 89 GLY A C 1
ATOM 717 O O . GLY A 1 89 ? 6.84 3.49 4.727 1 98.62 89 GLY A O 1
ATOM 718 N N . VAL A 1 90 ? 6.926 5.562 3.979 1 98.69 90 VAL A N 1
ATOM 719 C CA . VAL A 1 90 ? 7.391 5.148 2.66 1 98.69 90 VAL A CA 1
ATOM 720 C C . VAL A 1 90 ? 8.812 4.594 2.762 1 98.69 90 VAL A C 1
ATOM 722 O O . VAL A 1 90 ? 9.172 3.654 2.045 1 98.69 90 VAL A O 1
ATOM 725 N N . LEU A 1 91 ? 9.672 5.152 3.619 1 98.69 91 LEU A N 1
ATOM 726 C CA . LEU A 1 91 ? 11.008 4.613 3.838 1 98.69 91 LEU A CA 1
ATOM 727 C C . LEU A 1 91 ? 10.938 3.164 4.312 1 98.69 91 LEU A C 1
ATOM 729 O O . LEU A 1 91 ? 11.742 2.328 3.889 1 98.69 91 LEU A O 1
ATOM 733 N N . LEU A 1 92 ? 9.961 2.885 5.148 1 97.94 92 LEU A N 1
ATOM 734 C CA . LEU A 1 92 ? 9.781 1.509 5.598 1 97.94 92 LEU A CA 1
ATOM 735 C C . LEU A 1 92 ? 9.453 0.593 4.422 1 97.94 92 LEU A C 1
ATOM 737 O O . LEU 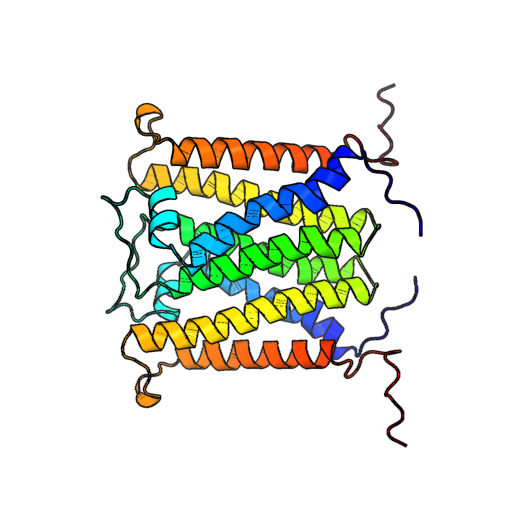A 1 92 ? 9.906 -0.552 4.375 1 97.94 92 LEU A O 1
ATOM 741 N N . ILE A 1 93 ? 8.664 1.069 3.473 1 98.25 93 ILE A N 1
ATOM 742 C CA . ILE A 1 93 ? 8.383 0.309 2.262 1 98.25 93 ILE A CA 1
ATOM 743 C C . ILE A 1 93 ? 9.672 0.062 1.488 1 98.25 93 ILE A C 1
ATOM 745 O O . ILE A 1 93 ? 9.93 -1.057 1.039 1 98.25 93 ILE A O 1
ATOM 749 N N . ASP A 1 94 ? 10.523 1.101 1.379 1 98.06 94 ASP A N 1
ATOM 750 C CA . ASP A 1 94 ? 11.789 0.967 0.665 1 98.06 94 ASP A CA 1
ATOM 751 C C . ASP A 1 94 ? 12.664 -0.114 1.295 1 98.06 94 ASP A C 1
ATOM 753 O O . ASP A 1 94 ? 13.227 -0.956 0.59 1 98.06 94 ASP A O 1
ATOM 757 N N . ILE A 1 95 ? 12.781 -0.074 2.559 1 97.62 95 ILE A N 1
ATOM 758 C CA . ILE A 1 95 ? 13.602 -1.039 3.285 1 97.62 95 ILE A CA 1
ATOM 759 C C . ILE A 1 95 ? 13.039 -2.445 3.086 1 97.62 95 ILE A C 1
ATOM 761 O O . ILE A 1 95 ? 13.789 -3.393 2.852 1 97.62 95 ILE A O 1
ATOM 765 N N . ALA A 1 96 ? 11.773 -2.533 3.186 1 95.94 96 ALA A N 1
ATOM 766 C CA . ALA A 1 96 ? 11.133 -3.832 2.996 1 95.94 96 ALA A CA 1
ATOM 767 C C . ALA A 1 96 ? 11.375 -4.363 1.587 1 95.94 96 ALA A C 1
ATOM 769 O O . ALA A 1 96 ? 11.625 -5.559 1.401 1 95.94 96 ALA A O 1
ATOM 770 N N . ILE A 1 97 ? 11.234 -3.508 0.635 1 94.56 97 ILE A N 1
ATOM 771 C CA . ILE A 1 97 ? 11.461 -3.914 -0.749 1 94.56 97 ILE A CA 1
ATOM 772 C C . ILE A 1 97 ? 12.914 -4.367 -0.922 1 94.56 97 ILE A C 1
ATOM 774 O O . ILE A 1 97 ? 13.172 -5.422 -1.509 1 94.56 97 ILE A O 1
ATOM 778 N N . LEU A 1 98 ? 13.898 -3.654 -0.396 1 95 98 LEU A N 1
ATOM 779 C CA . LEU A 1 98 ? 15.312 -4.023 -0.498 1 95 98 LEU A CA 1
ATOM 780 C C . LEU A 1 98 ? 15.57 -5.363 0.18 1 95 98 LEU A C 1
ATOM 782 O O . LEU A 1 98 ? 16.25 -6.227 -0.384 1 95 98 LEU A O 1
ATOM 786 N N . MET A 1 99 ? 14.992 -5.496 1.309 1 93.44 99 MET A N 1
ATOM 787 C CA . MET A 1 99 ? 15.141 -6.766 2.016 1 93.44 99 MET A CA 1
ATOM 788 C C . MET A 1 99 ? 14.469 -7.898 1.244 1 93.44 99 MET A C 1
ATOM 790 O O . MET A 1 99 ? 14.992 -9.016 1.197 1 93.44 99 MET A O 1
ATOM 794 N N . SER A 1 100 ? 13.352 -7.609 0.714 1 89.88 100 SER A N 1
ATOM 795 C CA . SER A 1 100 ? 12.617 -8.609 -0.045 1 89.88 100 SER A CA 1
ATOM 796 C C . SER A 1 100 ? 13.414 -9.094 -1.253 1 89.88 100 SER A C 1
ATOM 798 O O . SER A 1 100 ? 13.406 -10.281 -1.578 1 89.88 100 SER A O 1
ATOM 800 N N . VAL A 1 101 ? 14.016 -8.203 -1.963 1 87.12 101 VAL A N 1
ATOM 801 C CA . VAL A 1 101 ? 14.852 -8.578 -3.102 1 87.12 101 VAL A CA 1
ATOM 802 C C . VAL A 1 101 ? 15.977 -9.492 -2.641 1 87.12 101 VAL A C 1
ATOM 804 O O . VAL A 1 101 ? 16.234 -10.531 -3.26 1 87.12 101 VAL A O 1
ATOM 807 N N . PHE A 1 102 ? 16.578 -9.148 -1.577 1 88.5 102 PHE A N 1
ATOM 808 C CA . PHE A 1 102 ? 17.672 -9.945 -1.038 1 88.5 102 PHE A CA 1
ATOM 809 C C . PHE A 1 102 ? 17.219 -11.352 -0.692 1 88.5 102 PHE A C 1
ATOM 811 O O . PHE A 1 102 ? 17.812 -12.336 -1.132 1 88.5 102 PHE A O 1
ATOM 818 N N . VAL A 1 103 ? 16.156 -11.445 0.036 1 87.44 103 VAL A N 1
ATOM 819 C CA . VAL A 1 103 ? 15.633 -12.719 0.505 1 87.44 103 VAL A CA 1
ATOM 820 C C . VAL A 1 103 ? 15.172 -13.562 -0.685 1 87.44 103 VAL A C 1
ATOM 822 O O . VAL A 1 103 ? 15.43 -14.766 -0.742 1 87.44 103 VAL A O 1
ATOM 825 N N . SER A 1 104 ? 14.523 -12.93 -1.597 1 84.94 104 SER A N 1
ATOM 826 C CA . SER A 1 104 ? 13.984 -13.641 -2.752 1 84.94 104 SER A CA 1
ATOM 827 C C . SER A 1 104 ? 15.102 -14.156 -3.65 1 84.94 104 SER A C 1
ATOM 829 O O . SER A 1 104 ? 15.023 -15.273 -4.164 1 84.94 104 SER A O 1
ATOM 831 N N . MET A 1 105 ? 16.109 -13.406 -3.811 1 88.25 105 MET A N 1
ATOM 832 C CA . MET A 1 105 ? 17.234 -13.859 -4.617 1 88.25 105 MET A CA 1
ATOM 833 C C . MET A 1 105 ? 17.922 -15.062 -3.971 1 88.25 105 MET A C 1
ATOM 835 O O . MET A 1 105 ? 18.312 -16 -4.66 1 88.25 105 MET A O 1
ATOM 839 N N . LYS A 1 106 ? 18.047 -14.977 -2.715 1 89.12 106 LYS A N 1
ATOM 840 C CA . LYS A 1 106 ? 18.609 -16.109 -1.996 1 89.12 106 LYS A CA 1
ATOM 841 C C . LYS A 1 106 ? 17.766 -17.359 -2.17 1 89.12 106 LYS A C 1
ATOM 843 O O . LYS A 1 106 ? 18.281 -18.453 -2.432 1 89.12 106 LYS A O 1
ATOM 848 N N . GLN A 1 107 ? 16.484 -17.203 -2.076 1 87.56 107 GLN A N 1
ATOM 849 C CA . GLN A 1 107 ? 15.547 -18.312 -2.223 1 87.56 107 GLN A CA 1
ATOM 850 C C . GLN A 1 107 ? 15.594 -18.891 -3.633 1 87.56 107 GLN A C 1
ATOM 852 O O . GLN A 1 107 ? 15.391 -20.094 -3.826 1 87.56 107 GLN A O 1
ATOM 857 N N . GLN A 1 108 ? 15.906 -18.109 -4.555 1 88.62 108 GLN A N 1
ATOM 858 C CA . GLN A 1 108 ? 15.961 -18.516 -5.957 1 88.62 108 GLN A CA 1
ATOM 859 C C . GLN A 1 108 ? 17.312 -19.125 -6.305 1 88.62 108 GLN A C 1
ATOM 861 O O . GLN A 1 108 ? 17.531 -19.578 -7.43 1 88.62 108 GLN A O 1
ATOM 866 N N . GLY A 1 109 ? 18.25 -19.109 -5.352 1 89.12 109 GLY A N 1
ATOM 867 C CA . GLY A 1 109 ? 19.594 -19.609 -5.613 1 89.12 109 GLY A CA 1
ATOM 868 C C . GLY A 1 109 ? 20.438 -18.656 -6.438 1 89.12 109 GLY A C 1
ATOM 869 O O . GLY A 1 109 ? 21.359 -19.094 -7.148 1 89.12 109 GLY A O 1
ATOM 870 N N . ARG A 1 110 ? 20.047 -17.375 -6.418 1 90.12 110 ARG A N 1
ATOM 871 C CA . ARG A 1 110 ? 20.734 -16.359 -7.223 1 90.12 110 ARG A CA 1
ATOM 872 C C . ARG A 1 110 ? 21.391 -15.312 -6.336 1 90.12 110 ARG A C 1
ATOM 874 O O . ARG A 1 110 ? 21.25 -14.109 -6.574 1 90.12 110 ARG A O 1
ATOM 881 N N . SER A 1 111 ? 22.109 -15.742 -5.344 1 87.06 111 SER A N 1
ATOM 882 C CA . SER A 1 111 ? 22.688 -14.812 -4.379 1 87.06 111 SER A CA 1
ATOM 883 C C . SER A 1 111 ? 24.016 -14.242 -4.887 1 87.06 111 SER A C 1
ATOM 885 O O . SER A 1 111 ? 24.484 -13.227 -4.387 1 87.06 111 SER A O 1
ATOM 887 N N . GLU A 1 112 ? 24.531 -14.852 -5.918 1 90.12 112 GLU A N 1
ATOM 888 C CA . GLU A 1 112 ? 25.797 -14.375 -6.461 1 90.12 112 GLU A CA 1
ATOM 889 C C . GLU A 1 112 ? 25.594 -13.156 -7.355 1 90.12 112 GLU A C 1
ATOM 891 O O . GLU A 1 112 ? 24.641 -13.109 -8.133 1 90.12 112 GLU A O 1
ATOM 896 N N . LEU A 1 113 ? 26.484 -12.18 -7.281 1 87.12 113 LEU A N 1
ATOM 897 C CA . LEU A 1 113 ? 26.375 -10.938 -8.039 1 87.12 113 LEU A CA 1
ATOM 898 C C . LEU A 1 113 ? 26.359 -11.211 -9.539 1 87.12 113 LEU A C 1
ATOM 900 O O . LEU A 1 113 ? 25.734 -10.461 -10.297 1 87.12 113 LEU A O 1
ATOM 904 N N . SER A 1 114 ? 27.031 -12.266 -9.961 1 90.12 114 SER A N 1
ATOM 905 C CA . SER A 1 114 ? 27.094 -12.609 -11.383 1 90.12 114 SER A CA 1
ATOM 906 C C . SER A 1 114 ? 25.734 -13.047 -11.914 1 90.12 114 SER A C 1
ATOM 908 O O . SER A 1 114 ? 25.516 -13.055 -13.125 1 90.12 114 SER A O 1
ATOM 910 N N . MET A 1 115 ? 24.906 -13.367 -10.992 1 89.62 115 MET A N 1
ATOM 911 C CA . MET A 1 115 ? 23.594 -13.859 -11.406 1 89.62 115 MET A CA 1
ATOM 912 C C . MET A 1 115 ? 22.562 -12.734 -11.445 1 89.62 115 MET A C 1
ATOM 914 O O . MET A 1 115 ? 21.406 -12.945 -11.812 1 89.62 115 MET A O 1
ATOM 918 N N . PHE A 1 116 ? 23 -11.547 -11.133 1 90.25 116 PHE A N 1
ATOM 919 C CA . PHE A 1 116 ? 22.094 -10.398 -11.141 1 90.25 116 PHE A CA 1
ATOM 920 C C . PHE A 1 116 ? 21.75 -9.992 -12.57 1 90.25 116 PHE A C 1
ATOM 922 O O . PHE A 1 116 ? 22.641 -9.836 -13.406 1 90.25 116 PHE A O 1
ATOM 929 N N . ARG A 1 117 ? 20.531 -9.828 -12.719 1 92.38 117 ARG A N 1
ATOM 930 C CA . ARG A 1 117 ? 20.047 -9.289 -13.984 1 92.38 117 ARG A CA 1
ATOM 931 C C . ARG A 1 117 ? 19.922 -7.77 -13.922 1 92.38 117 ARG A C 1
ATOM 933 O O . ARG A 1 117 ? 20.047 -7.176 -12.844 1 92.38 117 ARG A O 1
ATOM 940 N N . TRP A 1 118 ? 19.703 -7.172 -15.117 1 91.75 118 TRP A N 1
ATOM 941 C CA . TRP A 1 118 ? 19.562 -5.719 -15.156 1 91.75 118 TRP A CA 1
ATOM 942 C C . TRP A 1 118 ? 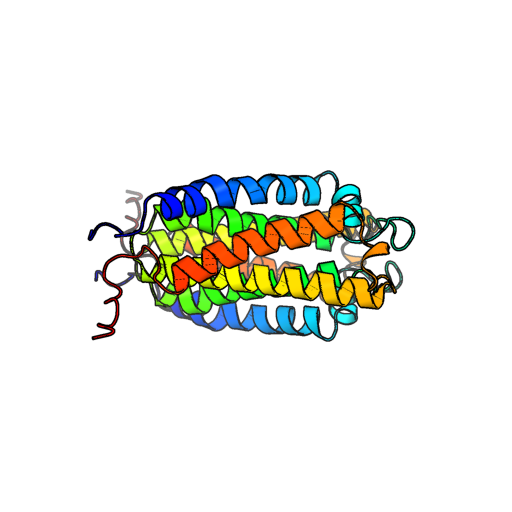18.375 -5.258 -14.32 1 91.75 118 TRP A C 1
ATOM 944 O O . TRP A 1 118 ? 18.422 -4.199 -13.695 1 91.75 118 TRP A O 1
ATOM 954 N N . GLN A 1 119 ? 17.328 -6.031 -14.266 1 91.38 119 GLN A N 1
ATOM 955 C CA . GLN A 1 119 ? 16.156 -5.695 -13.461 1 91.38 119 GLN A CA 1
ATOM 956 C C . GLN A 1 119 ? 16.484 -5.699 -11.969 1 91.38 119 GLN A C 1
ATOM 958 O O . GLN A 1 119 ? 15.977 -4.863 -11.219 1 91.38 119 GLN A O 1
ATOM 963 N N . ASP A 1 120 ? 17.25 -6.613 -11.516 1 91.31 120 ASP A N 1
ATOM 964 C CA . ASP A 1 120 ? 17.656 -6.707 -10.117 1 91.31 120 ASP A CA 1
ATOM 965 C C . ASP A 1 120 ? 18.484 -5.492 -9.703 1 91.31 120 ASP A C 1
ATOM 967 O O . ASP A 1 120 ? 18.219 -4.891 -8.656 1 91.31 120 ASP A O 1
ATOM 971 N N . TRP A 1 121 ? 19.438 -5.164 -10.594 1 91.62 121 TRP A N 1
ATOM 972 C CA . TRP A 1 121 ? 20.25 -3.984 -10.328 1 91.62 121 TRP A CA 1
ATOM 973 C C . TRP A 1 121 ? 19.391 -2.729 -10.273 1 91.62 121 TRP A C 1
ATOM 975 O O . TRP A 1 121 ? 19.578 -1.875 -9.398 1 91.62 121 TRP A O 1
ATOM 985 N N . GLY A 1 122 ? 18.531 -2.635 -11.195 1 91 122 GLY A N 1
ATOM 986 C CA . GLY A 1 122 ? 17.641 -1.489 -11.219 1 91 122 GLY A CA 1
ATOM 987 C C . GLY A 1 122 ? 16.812 -1.351 -9.961 1 91 122 GLY A C 1
ATOM 988 O O . GLY A 1 122 ? 16.656 -0.249 -9.422 1 91 122 GLY A O 1
ATOM 989 N N . ASN A 1 123 ? 16.281 -2.422 -9.484 1 91.56 123 ASN A N 1
ATOM 990 C CA . ASN A 1 123 ? 15.477 -2.414 -8.266 1 91.56 123 ASN A CA 1
ATOM 991 C C . ASN A 1 123 ? 16.297 -1.966 -7.062 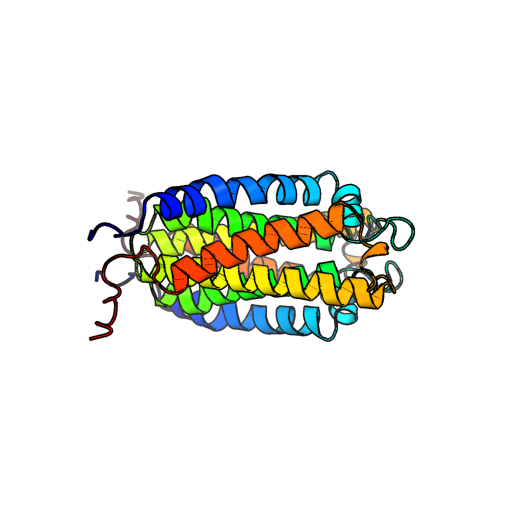1 91.56 123 ASN A C 1
ATOM 993 O O . ASN A 1 123 ? 15.867 -1.107 -6.293 1 91.56 123 ASN A O 1
ATOM 997 N N . TYR A 1 124 ? 17.484 -2.512 -6.93 1 92.5 124 TYR A N 1
ATOM 998 C CA . TYR A 1 124 ? 18.344 -2.195 -5.789 1 92.5 124 TYR A CA 1
ATOM 999 C C . TYR A 1 124 ? 18.797 -0.744 -5.844 1 92.5 124 TYR A C 1
ATOM 1001 O O . TYR A 1 124 ? 18.719 -0.022 -4.848 1 92.5 124 TYR A O 1
ATOM 1009 N N . LEU A 1 125 ? 19.266 -0.355 -7 1 94.38 125 LEU A N 1
ATOM 1010 C CA . LEU A 1 125 ? 19.875 0.968 -7.113 1 94.38 125 LEU A CA 1
ATOM 1011 C C . LEU A 1 125 ? 18.812 2.061 -7 1 94.38 125 LEU A C 1
ATOM 1013 O O . LEU A 1 125 ? 19.016 3.053 -6.297 1 94.38 125 LEU A O 1
ATOM 1017 N N . PHE A 1 126 ? 17.734 1.858 -7.691 1 95.69 126 PHE A N 1
ATOM 1018 C CA . PHE A 1 126 ? 16.688 2.865 -7.633 1 95.69 126 PHE A CA 1
ATOM 1019 C C . PHE A 1 126 ? 16.078 2.938 -6.238 1 95.69 126 PHE A C 1
ATOM 1021 O O . PHE A 1 126 ? 15.961 4.02 -5.66 1 95.69 126 PHE A O 1
ATOM 1028 N N . THR A 1 127 ? 15.68 1.79 -5.73 1 96.19 127 THR A N 1
ATOM 1029 C CA . THR A 1 127 ? 15.078 1.756 -4.406 1 96.19 127 THR A CA 1
ATOM 1030 C C . THR A 1 127 ? 16.062 2.229 -3.346 1 96.19 127 THR A C 1
ATOM 1032 O O . THR A 1 127 ? 15.695 2.943 -2.412 1 96.19 127 THR A O 1
ATOM 1035 N N . GLY A 1 128 ? 17.297 1.843 -3.506 1 96.88 128 GLY A N 1
ATOM 1036 C CA . GLY A 1 128 ? 18.328 2.314 -2.592 1 96.88 128 GLY A CA 1
ATOM 1037 C C . GLY A 1 128 ? 18.5 3.82 -2.619 1 96.88 128 GLY A C 1
ATOM 1038 O O . GLY A 1 128 ? 18.609 4.457 -1.568 1 96.88 128 GLY A O 1
ATOM 1039 N N . TRP A 1 129 ? 18.5 4.309 -3.783 1 97.12 129 TRP A N 1
ATOM 1040 C CA . TRP A 1 129 ? 18.656 5.75 -3.951 1 97.12 129 TRP A CA 1
ATOM 1041 C C . TRP A 1 129 ? 17.531 6.512 -3.271 1 97.12 129 TRP A C 1
ATOM 1043 O O . TRP A 1 129 ? 17.766 7.457 -2.52 1 97.12 129 TRP A O 1
ATOM 1053 N N . VAL A 1 130 ? 16.281 6.141 -3.508 1 97.44 130 VAL A N 1
ATOM 1054 C CA . VAL A 1 130 ? 15.148 6.863 -2.938 1 97.44 130 VAL A CA 1
ATOM 1055 C C . VAL A 1 130 ? 15.133 6.676 -1.422 1 97.44 130 VAL A C 1
ATOM 1057 O O . VAL A 1 130 ? 14.742 7.586 -0.684 1 97.44 130 VAL A O 1
ATOM 1060 N N . ALA A 1 131 ? 15.539 5.551 -0.934 1 98.19 131 ALA A N 1
ATOM 1061 C CA . ALA A 1 131 ? 15.625 5.312 0.505 1 98.19 131 ALA A CA 1
ATOM 1062 C C . ALA A 1 131 ? 16.609 6.289 1.158 1 98.19 131 ALA A C 1
ATOM 1064 O O . ALA A 1 131 ? 16.328 6.816 2.24 1 98.19 131 ALA A O 1
ATOM 1065 N N . VAL A 1 132 ? 17.703 6.539 0.517 1 98.06 132 VAL A N 1
ATOM 1066 C CA . VAL A 1 132 ? 18.719 7.449 1.043 1 98.06 132 VAL A CA 1
ATOM 1067 C C . VAL A 1 132 ? 18.156 8.867 1.108 1 98.06 132 VAL A C 1
ATOM 1069 O O . VAL A 1 132 ? 18.328 9.562 2.109 1 98.06 132 VAL A O 1
ATOM 1072 N N . VAL A 1 133 ? 17.453 9.266 0.069 1 98 133 VAL A N 1
ATOM 1073 C CA . VAL A 1 133 ? 16.859 10.594 0.03 1 98 133 VAL A CA 1
ATOM 1074 C C . VAL A 1 133 ? 15.891 10.758 1.2 1 98 133 VAL A C 1
ATOM 1076 O O . VAL A 1 133 ? 15.914 11.773 1.9 1 98 133 VAL A O 1
ATOM 1079 N N . ARG A 1 134 ? 15.094 9.789 1.46 1 98.5 134 ARG A N 1
ATOM 1080 C CA . ARG A 1 134 ? 14.125 9.844 2.547 1 98.5 134 ARG A CA 1
ATOM 1081 C C . ARG A 1 134 ? 14.82 9.844 3.904 1 98.5 134 ARG A C 1
ATOM 1083 O O . ARG A 1 134 ? 14.391 10.539 4.824 1 98.5 134 ARG A O 1
ATOM 1090 N N . ALA A 1 135 ? 15.812 9.047 3.98 1 98.31 135 ALA A N 1
ATOM 1091 C CA . ALA A 1 135 ? 16.562 8.984 5.238 1 98.31 135 ALA A CA 1
ATOM 1092 C C . ALA A 1 135 ? 17.203 10.328 5.566 1 98.31 135 ALA A C 1
ATOM 1094 O O . ALA A 1 135 ? 17.203 10.75 6.727 1 98.31 135 ALA A O 1
ATOM 1095 N N . LEU A 1 136 ? 17.766 10.977 4.59 1 97.94 136 LEU A N 1
ATOM 1096 C CA . LEU A 1 136 ? 18.359 12.289 4.797 1 97.94 136 LEU A CA 1
ATOM 1097 C C . LEU A 1 136 ? 17.312 13.305 5.238 1 97.94 136 LEU A C 1
ATOM 1099 O O . LEU A 1 136 ? 17.547 14.086 6.164 1 97.94 136 LEU A O 1
ATOM 1103 N N . PHE A 1 137 ? 16.188 13.273 4.605 1 97.69 137 PHE A N 1
ATOM 1104 C CA . PHE A 1 137 ? 15.094 14.148 5 1 97.69 137 PHE A CA 1
ATOM 1105 C C . PHE A 1 137 ? 14.703 13.906 6.449 1 97.69 137 PHE A C 1
ATOM 1107 O O . PHE A 1 137 ? 14.562 14.852 7.227 1 97.69 137 PHE A O 1
ATOM 1114 N N . LEU A 1 138 ? 14.586 12.664 6.852 1 97.62 138 LEU A N 1
ATOM 1115 C CA . LEU A 1 138 ? 14.133 12.312 8.195 1 97.62 138 LEU A CA 1
ATOM 1116 C C . LEU A 1 138 ? 15.195 12.633 9.234 1 97.62 138 LEU A C 1
ATOM 1118 O O . LEU A 1 138 ? 14.883 12.883 10.398 1 97.62 138 LEU A O 1
ATOM 1122 N N . ALA A 1 139 ? 16.422 12.656 8.805 1 96.81 139 ALA A N 1
ATOM 1123 C CA . ALA A 1 139 ? 17.531 13.008 9.688 1 96.81 139 ALA A CA 1
ATOM 1124 C C . ALA A 1 139 ? 17.625 14.523 9.867 1 96.81 139 ALA A C 1
ATOM 1126 O O . ALA A 1 139 ? 18.406 15.008 10.688 1 96.81 139 ALA A O 1
ATOM 1127 N N . GLY A 1 140 ? 16.875 15.273 9.039 1 95 140 GLY A N 1
ATOM 1128 C CA . GLY A 1 140 ? 16.797 16.719 9.211 1 95 140 GLY A CA 1
ATOM 1129 C C . GLY A 1 140 ? 17.703 17.484 8.266 1 95 140 GLY A C 1
ATOM 1130 O O . GLY A 1 140 ? 17.828 18.703 8.359 1 95 140 GLY A O 1
ATOM 1131 N N . VAL A 1 141 ? 18.359 16.719 7.469 1 94.44 141 VAL A N 1
ATOM 1132 C CA . VAL A 1 141 ? 19.203 17.391 6.496 1 94.44 141 VAL A CA 1
ATOM 1133 C C . VAL A 1 141 ? 18.359 18.234 5.555 1 94.44 141 VAL A C 1
ATOM 1135 O O . VAL A 1 141 ? 17.469 17.719 4.879 1 94.44 141 VAL A O 1
ATOM 1138 N N . GLY A 1 142 ? 18.609 19.531 5.602 1 92.12 142 GLY A N 1
ATOM 1139 C CA . GLY A 1 142 ? 17.875 20.422 4.719 1 92.12 142 GLY A CA 1
ATOM 1140 C C . GLY A 1 142 ? 16.484 20.766 5.234 1 92.12 142 GLY A C 1
ATOM 1141 O O . GLY A 1 142 ? 15.625 21.188 4.465 1 92.12 142 GLY A O 1
ATOM 1142 N N . VAL A 1 143 ? 16.203 20.453 6.414 1 88.56 143 VAL A N 1
ATOM 1143 C CA . VAL A 1 143 ? 14.914 20.75 7.035 1 88.56 143 VAL A CA 1
ATOM 1144 C C . VAL A 1 143 ? 15.086 21.828 8.102 1 88.56 143 VAL A C 1
ATOM 1146 O O . VAL A 1 143 ? 15.953 21.719 8.969 1 88.56 143 VAL A O 1
ATOM 1149 N N . GLY A 1 144 ? 14.414 22.875 7.863 1 76.31 144 GLY A N 1
ATOM 1150 C CA . GLY A 1 144 ? 14.531 24.016 8.758 1 76.31 144 GLY A CA 1
ATOM 1151 C C . GLY A 1 144 ? 14.047 23.734 10.164 1 76.31 144 GLY A C 1
ATOM 1152 O O . GLY A 1 144 ? 13.172 22.891 10.359 1 76.31 144 GLY A O 1
ATOM 1153 N N . GLY A 1 145 ? 14.57 24.375 11.141 1 63 145 GLY A N 1
ATOM 1154 C CA . GLY A 1 145 ? 14.195 24.328 12.547 1 63 145 GLY A CA 1
ATOM 1155 C C . GLY A 1 145 ? 14.836 23.188 13.297 1 63 145 GLY A C 1
ATOM 1156 O O . GLY A 1 145 ? 14.719 23.094 14.523 1 63 145 GLY A O 1
ATOM 1157 N N . VAL A 1 146 ? 15.008 22.031 12.594 1 55.22 146 VAL A N 1
ATOM 1158 C CA . VAL A 1 146 ? 15.719 21 13.336 1 55.22 146 VAL A CA 1
ATOM 1159 C C . VAL A 1 146 ? 17.094 21.516 13.75 1 55.22 146 VAL A C 1
ATOM 1161 O O . VAL A 1 146 ? 17.875 21.953 12.906 1 55.22 146 VAL A O 1
ATOM 1164 N N . ASN A 1 147 ? 17.094 22.188 14.898 1 46.16 147 ASN A N 1
ATOM 1165 C CA . ASN A 1 147 ? 18.297 22.734 15.516 1 46.16 147 ASN A CA 1
ATOM 1166 C C . ASN A 1 147 ? 19.516 21.844 15.219 1 46.16 147 ASN A C 1
ATOM 1168 O O . ASN A 1 147 ? 19.5 20.656 15.492 1 46.16 147 ASN A O 1
ATOM 1172 N N . LYS A 1 148 ? 20.234 22.094 14.156 1 46 148 LYS A N 1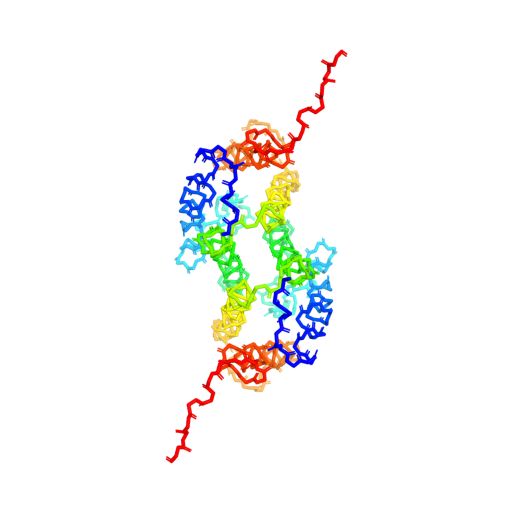
ATOM 1173 C CA . LYS A 1 148 ? 21.594 21.594 14.102 1 46 148 LYS A CA 1
ATOM 1174 C C . LYS A 1 148 ? 22.234 21.578 15.484 1 46 148 LYS A C 1
ATOM 1176 O O . LYS A 1 148 ? 22.266 22.594 16.172 1 46 148 LYS A O 1
ATOM 1181 N N . GLY A 1 149 ? 21.891 20.688 16.359 1 42.22 149 GL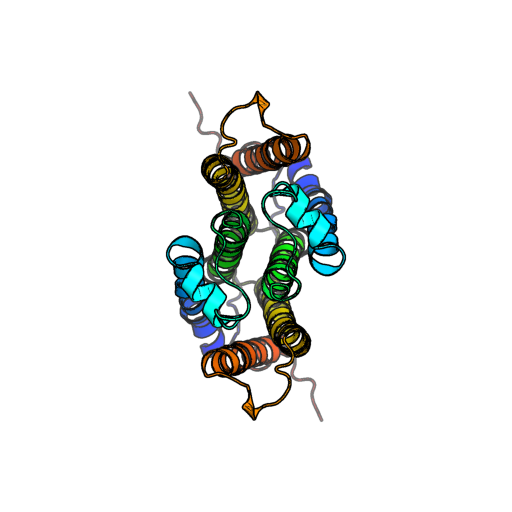Y A N 1
ATOM 1182 C CA . GLY A 1 149 ? 22.797 20.688 17.484 1 42.22 149 GLY A CA 1
ATOM 1183 C C . GLY A 1 149 ? 24.172 21.219 17.156 1 42.22 149 GLY A C 1
ATOM 1184 O O . GLY A 1 149 ? 24.703 20.938 16.062 1 42.22 149 GLY A O 1
ATOM 1185 N N . LYS A 1 150 ? 24.531 22.406 17.734 1 40.72 150 LYS A N 1
ATOM 1186 C CA . LYS A 1 150 ? 25.844 23.016 17.875 1 40.72 150 LYS A CA 1
ATOM 1187 C C . LYS A 1 150 ? 26.922 21.953 18.094 1 40.72 150 LYS A C 1
ATOM 1189 O O . LYS A 1 150 ? 26.969 21.312 19.141 1 40.72 150 LYS A O 1
ATOM 1194 N N . VAL A 1 151 ? 27.312 21.062 17.219 1 37.53 151 VAL A N 1
ATOM 1195 C CA . VAL A 1 151 ? 28.656 20.641 17.625 1 37.53 151 VAL A CA 1
ATOM 1196 C C . VAL A 1 151 ? 29.516 21.875 17.953 1 37.53 151 VAL A C 1
ATOM 1198 O O . VAL A 1 151 ? 29.859 22.641 17.047 1 37.53 151 VAL A O 1
ATOM 1201 N N . ALA A 1 152 ? 29.297 22.516 19.125 1 31.19 152 ALA A N 1
ATOM 1202 C CA . ALA A 1 152 ? 30.453 23.234 19.688 1 31.19 152 ALA A CA 1
ATOM 1203 C C . ALA A 1 152 ? 31.594 22.281 20 1 31.19 152 ALA A C 1
ATOM 1205 O O . ALA A 1 152 ? 31.359 21.125 20.391 1 31.19 152 ALA A O 1
ATOM 1206 N N . MET B 1 1 ? -5.547 24.625 17.844 1 44.59 1 MET B N 1
ATOM 1207 C CA . MET B 1 1 ? -5.746 23.844 16.625 1 44.59 1 MET B CA 1
ATOM 1208 C C . MET B 1 1 ? -7.207 23.438 16.469 1 44.59 1 MET B C 1
ATOM 1210 O O . MET B 1 1 ? -7.848 23.031 17.438 1 44.59 1 MET B O 1
ATOM 1214 N N . SER B 1 2 ? -7.938 24 15.68 1 54.62 2 SER B N 1
ATOM 1215 C CA . SER B 1 2 ? -9.367 23.734 15.578 1 54.62 2 SER B CA 1
ATOM 1216 C C . SER B 1 2 ? -9.664 22.25 15.672 1 54.62 2 SER B C 1
ATOM 1218 O O . SER B 1 2 ? -8.914 21.422 15.148 1 54.62 2 SER B O 1
ATOM 1220 N N . GLU B 1 3 ? -10.234 21.781 16.703 1 66.75 3 GLU B N 1
ATOM 1221 C CA . GLU B 1 3 ? -10.602 20.406 17.016 1 66.75 3 GLU B CA 1
ATOM 1222 C C . GLU B 1 3 ? -11.32 19.75 15.836 1 66.75 3 GLU B C 1
ATOM 1224 O O . GLU B 1 3 ? -12.094 20.406 15.133 1 66.75 3 GLU B O 1
ATOM 1229 N N . LEU B 1 4 ? -10.82 18.641 15.344 1 76.06 4 LEU B N 1
ATOM 1230 C CA . LEU B 1 4 ? -11.492 17.828 14.328 1 76.06 4 LEU B CA 1
ATOM 1231 C C . LEU B 1 4 ? -12.938 17.547 14.742 1 76.06 4 LEU B C 1
ATOM 1233 O O . LEU B 1 4 ? -13.18 16.984 15.812 1 76.06 4 LEU B O 1
ATOM 1237 N N . ASP B 1 5 ? -13.906 18.156 14.148 1 85.69 5 ASP B N 1
ATOM 1238 C CA . ASP B 1 5 ? -15.328 18 14.461 1 85.69 5 ASP B CA 1
ATOM 1239 C C . ASP B 1 5 ? -15.922 16.812 13.703 1 85.69 5 ASP B C 1
ATOM 1241 O O . ASP B 1 5 ? -16.625 16.984 12.711 1 85.69 5 ASP B O 1
ATOM 1245 N N . VAL B 1 6 ? -15.594 15.609 14.148 1 90.44 6 VAL B N 1
ATOM 1246 C CA . VAL B 1 6 ? -16.094 14.367 13.578 1 90.44 6 VAL B CA 1
ATOM 1247 C C . VAL B 1 6 ? -16.719 13.508 14.68 1 90.44 6 VAL B C 1
ATOM 1249 O O . VAL B 1 6 ? -16.297 13.57 15.836 1 90.44 6 VAL B O 1
ATOM 1252 N N . HIS B 1 7 ? -17.812 12.789 14.344 1 92.38 7 HIS B N 1
ATOM 1253 C CA . HIS B 1 7 ? -18.422 11.867 15.297 1 92.38 7 HIS B CA 1
ATOM 1254 C C . HIS B 1 7 ? -17.375 10.93 15.898 1 92.38 7 HIS B C 1
ATOM 1256 O O . HIS B 1 7 ? -16.484 10.461 15.195 1 92.38 7 HIS B O 1
ATOM 1262 N N . SER B 1 8 ? -17.5 10.641 17.172 1 93.25 8 SER B N 1
ATOM 1263 C CA . SER B 1 8 ? -16.531 9.836 17.906 1 93.25 8 SER B CA 1
ATOM 1264 C C . SER B 1 8 ? -16.359 8.469 17.266 1 93.25 8 SER B C 1
ATOM 1266 O O . SER B 1 8 ? -15.266 7.891 17.297 1 93.25 8 SER B O 1
ATOM 1268 N N . PHE B 1 9 ? -17.438 7.969 16.656 1 94.75 9 PHE B N 1
ATOM 1269 C CA . PHE B 1 9 ? -17.344 6.68 15.969 1 94.75 9 PHE B CA 1
ATOM 1270 C C . PHE B 1 9 ? -16.203 6.68 14.953 1 94.75 9 PHE B C 1
ATOM 1272 O O . PHE B 1 9 ? -15.406 5.742 14.906 1 94.75 9 PHE B O 1
ATOM 1279 N N . TYR B 1 10 ? -16.094 7.676 14.164 1 95.38 10 TYR B N 1
ATOM 1280 C CA . TYR B 1 10 ? -15.086 7.738 13.117 1 95.38 10 TYR B CA 1
ATOM 1281 C C . TYR B 1 10 ? -13.68 7.809 13.711 1 95.38 10 TYR B C 1
ATOM 1283 O O . TYR B 1 10 ? -12.758 7.164 13.219 1 95.38 10 TYR B O 1
ATOM 1291 N N . ARG B 1 11 ? -13.562 8.57 14.711 1 94.81 11 ARG B N 1
ATOM 1292 C CA . ARG B 1 11 ? -12.258 8.695 15.344 1 94.81 11 ARG B CA 1
ATOM 1293 C C . ARG B 1 11 ? -11.773 7.344 15.867 1 94.81 11 ARG B C 1
ATOM 1295 O O . ARG B 1 11 ? -10.625 6.953 15.625 1 94.81 11 ARG B O 1
ATOM 1302 N N . ILE B 1 12 ? -12.656 6.707 16.594 1 95.88 12 ILE B N 1
ATOM 1303 C CA . ILE B 1 12 ? -12.297 5.41 17.141 1 95.88 12 ILE B CA 1
ATOM 1304 C C . ILE B 1 12 ? -12.094 4.398 16.016 1 95.88 12 ILE B C 1
ATOM 1306 O O . ILE B 1 12 ? -11.094 3.672 16 1 95.88 12 ILE B O 1
ATOM 1310 N N . TRP B 1 13 ? -12.984 4.367 15.086 1 97.12 13 TRP B N 1
ATOM 1311 C CA . TRP B 1 13 ? -12.922 3.393 14 1 97.12 13 TRP B CA 1
ATOM 1312 C C . TRP B 1 13 ? -11.656 3.576 13.172 1 97.12 13 TRP B C 1
ATOM 1314 O O . TRP B 1 13 ? -10.883 2.631 12.992 1 97.12 13 TRP B O 1
ATOM 1324 N N . PHE B 1 14 ? -11.367 4.789 12.703 1 97.56 14 PHE B N 1
ATOM 1325 C CA . PHE B 1 14 ? -10.305 5.027 11.734 1 97.56 14 PHE B CA 1
ATOM 1326 C C . PHE B 1 14 ? -8.938 4.977 12.406 1 97.56 14 PHE B C 1
ATOM 1328 O O . PHE B 1 14 ? -7.957 4.535 11.805 1 97.56 14 PHE B O 1
ATOM 1335 N N . THR B 1 15 ? -8.875 5.309 13.727 1 96.69 15 THR B N 1
ATOM 1336 C CA . THR B 1 15 ? -7.547 5.449 14.32 1 96.69 15 THR B CA 1
ATOM 1337 C C . THR B 1 15 ? -7.207 4.23 15.172 1 96.69 15 THR B C 1
ATOM 1339 O O . THR B 1 15 ? -6.035 3.977 15.461 1 96.69 15 THR B O 1
ATOM 1342 N N . TRP B 1 16 ? -8.227 3.395 15.586 1 96.69 16 TRP B N 1
ATOM 1343 C CA . TRP B 1 16 ? -7.957 2.252 16.453 1 96.69 16 TRP B CA 1
ATOM 1344 C C . TRP B 1 16 ? -8.391 0.949 15.789 1 96.69 16 TRP B C 1
ATOM 1346 O O . TRP B 1 16 ? -7.559 0.077 15.523 1 96.69 16 TRP B O 1
ATOM 1356 N N . VAL B 1 17 ? -9.594 0.903 15.43 1 97.38 17 VAL B N 1
ATOM 1357 C CA . VAL B 1 17 ? -10.156 -0.359 14.969 1 97.38 17 VAL B CA 1
ATOM 1358 C C . VAL B 1 17 ? -9.594 -0.701 13.586 1 97.38 17 VAL B C 1
ATOM 1360 O O . VAL B 1 17 ? -9.039 -1.783 13.391 1 97.38 17 VAL B O 1
ATOM 1363 N N . ASP B 1 18 ? -9.672 0.205 12.703 1 97.62 18 ASP B N 1
ATOM 1364 C CA . ASP B 1 18 ? -9.289 -0.014 11.312 1 97.62 18 ASP B CA 1
ATOM 1365 C C . ASP B 1 18 ? -7.828 -0.45 11.211 1 97.62 18 ASP B C 1
ATOM 1367 O O . ASP B 1 18 ? -7.523 -1.478 10.602 1 97.62 18 ASP B O 1
ATOM 1371 N N . PRO B 1 19 ? -6.891 0.269 11.812 1 97.38 19 PRO B N 1
ATOM 1372 C CA . PRO B 1 19 ? -5.504 -0.19 11.703 1 97.38 19 PRO B CA 1
ATOM 1373 C C . PRO B 1 19 ? -5.277 -1.542 12.383 1 97.38 19 PRO B C 1
ATOM 1375 O O . PRO B 1 19 ? -4.445 -2.332 11.922 1 97.38 19 PRO B O 1
ATOM 1378 N N . LEU B 1 20 ? -6 -1.914 13.391 1 96.88 20 LEU B N 1
ATOM 1379 C CA . LEU B 1 20 ? -5.863 -3.203 14.055 1 96.88 20 LEU B CA 1
ATOM 1380 C C . LEU B 1 20 ? -6.34 -4.336 13.156 1 96.88 20 LEU B C 1
ATOM 1382 O O . LEU B 1 20 ? -5.82 -5.453 13.227 1 96.88 20 LEU B O 1
ATOM 1386 N N . THR B 1 21 ? -7.297 -4.039 12.273 1 96.25 21 THR B N 1
ATOM 1387 C CA . THR B 1 21 ? -7.809 -5.066 11.375 1 96.25 21 THR B CA 1
ATOM 1388 C C . THR B 1 21 ? -6.812 -5.359 10.258 1 96.25 21 THR B C 1
ATOM 1390 O O . THR B 1 21 ? -6.902 -6.391 9.594 1 96.25 21 THR B O 1
ATOM 1393 N N . VAL B 1 22 ? -5.879 -4.488 10.016 1 97.06 22 VAL B N 1
ATOM 1394 C CA . VAL B 1 22 ? -4.902 -4.645 8.938 1 97.06 22 VAL B CA 1
ATOM 1395 C C . VAL B 1 22 ? -3.729 -5.492 9.43 1 97.06 22 VAL B C 1
ATOM 1397 O O . VAL B 1 22 ? -3.09 -6.191 8.641 1 97.06 22 VAL B O 1
ATOM 1400 N N . LEU B 1 23 ? -3.461 -5.613 10.758 1 96.88 23 LEU B N 1
ATOM 1401 C CA . LEU B 1 23 ? -2.258 -6.203 11.336 1 96.88 23 LEU B CA 1
ATOM 1402 C C . LEU B 1 23 ? -2.213 -7.703 11.078 1 96.88 23 LEU B C 1
ATOM 1404 O O . LEU B 1 23 ? -1.165 -8.25 10.719 1 96.88 23 LEU B O 1
ATOM 1408 N N . PRO B 1 24 ? -3.387 -8.43 11.219 1 95.94 24 PRO B N 1
ATOM 1409 C CA . PRO B 1 24 ? -3.34 -9.859 10.898 1 95.94 24 PRO B CA 1
ATOM 1410 C C . PRO B 1 24 ? -2.943 -10.125 9.445 1 95.94 24 PRO B C 1
ATOM 1412 O O . PRO B 1 24 ? -2.25 -11.102 9.156 1 95.94 24 PRO B O 1
ATOM 1415 N N . THR B 1 25 ? -3.414 -9.266 8.562 1 96.06 25 THR B N 1
ATOM 1416 C CA . THR B 1 25 ? -3.053 -9.414 7.156 1 96.06 25 THR B CA 1
ATOM 1417 C C . THR B 1 25 ? -1.551 -9.234 6.961 1 96.06 25 THR B C 1
ATOM 1419 O O . THR B 1 25 ? -0.906 -10.039 6.285 1 96.06 25 THR B O 1
ATOM 1422 N N . VAL B 1 26 ? -0.964 -8.211 7.594 1 97.75 26 VAL B N 1
ATOM 1423 C CA . VAL B 1 26 ? 0.471 -7.961 7.508 1 97.75 26 VAL B CA 1
ATOM 1424 C C . VAL B 1 26 ? 1.238 -9.156 8.062 1 97.75 26 VAL B C 1
ATOM 1426 O O . VAL B 1 26 ? 2.172 -9.656 7.426 1 97.75 26 VAL B O 1
ATOM 1429 N N . TYR B 1 27 ? 0.824 -9.648 9.188 1 97.25 27 TYR B N 1
ATOM 1430 C CA . TYR B 1 27 ? 1.455 -10.805 9.82 1 97.25 27 TYR B CA 1
ATOM 1431 C C . TYR B 1 27 ? 1.405 -12.023 8.898 1 97.25 27 TYR B C 1
ATOM 1433 O O . TYR B 1 27 ? 2.42 -12.688 8.688 1 97.25 27 TYR B O 1
ATOM 1441 N N . ALA B 1 28 ? 0.265 -12.336 8.367 1 96.5 28 ALA B N 1
ATOM 1442 C CA . ALA B 1 28 ? 0.076 -13.531 7.551 1 96.5 28 ALA B CA 1
ATOM 1443 C C . ALA B 1 28 ? 0.858 -13.438 6.242 1 96.5 28 ALA B C 1
ATOM 1445 O O . ALA B 1 28 ? 1.385 -14.438 5.75 1 96.5 28 ALA B O 1
ATOM 1446 N N . LEU B 1 29 ? 0.936 -12.242 5.699 1 96.5 29 LEU B N 1
ATOM 1447 C CA . LEU B 1 29 ? 1.688 -12.039 4.465 1 96.5 29 LEU B CA 1
ATOM 1448 C C . LEU B 1 29 ? 3.164 -12.367 4.668 1 96.5 29 LEU B C 1
ATOM 1450 O O . LEU B 1 29 ? 3.832 -12.844 3.75 1 96.5 29 LEU B O 1
ATOM 1454 N N . ILE B 1 30 ? 3.68 -12.195 5.895 1 94 30 ILE B N 1
ATOM 1455 C CA . ILE B 1 30 ? 5.098 -12.383 6.176 1 94 30 ILE B CA 1
ATOM 1456 C C . ILE B 1 30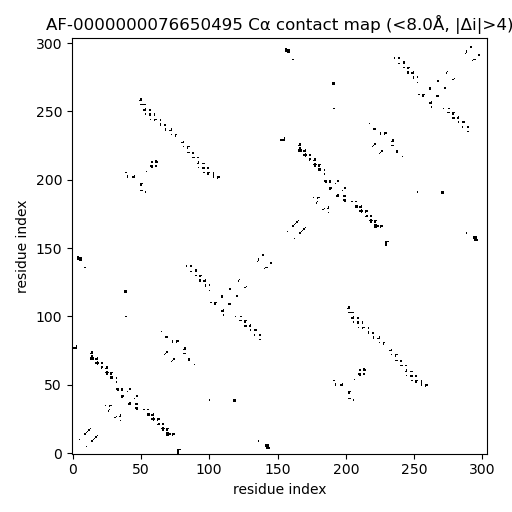 ? 5.359 -13.82 6.605 1 94 30 ILE B C 1
ATOM 1458 O O . ILE B 1 30 ? 6.297 -14.461 6.117 1 94 30 ILE B O 1
ATOM 1462 N N . PHE B 1 31 ? 4.496 -14.445 7.406 1 94.88 31 PHE B N 1
ATOM 1463 C CA . PHE B 1 31 ? 4.855 -15.68 8.094 1 94.88 31 PHE B CA 1
ATOM 1464 C C . PHE B 1 31 ? 4.039 -16.859 7.559 1 94.88 31 PHE B C 1
ATOM 1466 O O . PHE B 1 31 ? 4.441 -18.016 7.695 1 94.88 31 PHE B O 1
ATOM 1473 N N . THR B 1 32 ? 2.855 -16.594 7.02 1 95.31 32 THR B N 1
ATOM 1474 C CA . THR B 1 32 ? 2.002 -17.641 6.492 1 95.31 32 THR B CA 1
ATOM 1475 C C . THR B 1 32 ? 1.397 -17.234 5.152 1 95.31 32 THR B C 1
ATOM 1477 O O . THR B 1 32 ? 0.175 -17.25 4.988 1 95.31 32 THR B O 1
ATOM 1480 N N . PRO B 1 33 ? 2.285 -16.953 4.176 1 93.06 33 PRO B N 1
ATOM 1481 C CA . PRO B 1 33 ? 1.755 -16.5 2.887 1 93.06 33 PRO B CA 1
ATOM 1482 C C . PRO B 1 33 ? 0.858 -17.547 2.223 1 93.06 33 PRO B C 1
ATOM 1484 O O . PRO B 1 33 ? -0.049 -17.188 1.465 1 93.06 33 PRO B O 1
ATOM 1487 N N . GLU B 1 34 ? 1.046 -18.828 2.533 1 92.38 34 GLU B N 1
ATOM 1488 C CA . GLU B 1 34 ? 0.182 -19.891 2.012 1 92.38 34 GLU B CA 1
ATOM 1489 C C . GLU B 1 34 ? -1.256 -19.703 2.49 1 92.38 34 GLU B C 1
ATOM 1491 O O . GLU B 1 34 ? -2.201 -19.969 1.74 1 92.38 34 GLU B O 1
ATOM 1496 N N . PHE B 1 35 ? -1.339 -19.297 3.701 1 91.94 35 PHE B N 1
ATOM 1497 C CA . PHE B 1 35 ? -2.652 -19.031 4.277 1 91.94 35 PHE B CA 1
ATOM 1498 C C . PHE B 1 35 ? -3.342 -17.875 3.547 1 91.94 35 PHE B C 1
ATOM 1500 O O . PHE B 1 35 ? -4.531 -17.969 3.238 1 91.94 35 PHE B O 1
ATOM 1507 N N . ILE B 1 36 ? -2.633 -16.828 3.271 1 91.56 36 ILE B N 1
ATOM 1508 C CA . ILE B 1 36 ? -3.18 -15.664 2.576 1 91.56 36 ILE B CA 1
ATOM 1509 C C . ILE B 1 36 ? -3.602 -16.062 1.163 1 91.56 36 ILE B C 1
ATOM 1511 O O . ILE B 1 36 ? -4.691 -15.703 0.709 1 91.56 36 ILE B O 1
ATOM 1515 N N . LEU B 1 37 ? -2.723 -16.781 0.543 1 91.56 37 LEU B N 1
ATOM 1516 C CA . LEU B 1 37 ? -3.033 -17.219 -0.815 1 91.56 37 LEU B CA 1
ATOM 1517 C C . LEU B 1 37 ? -4.293 -18.078 -0.839 1 91.56 37 LEU B C 1
ATOM 1519 O O . LEU B 1 37 ? -5.156 -17.906 -1.701 1 91.56 37 LEU B O 1
ATOM 1523 N N . ASP B 1 38 ? -4.402 -18.922 0.096 1 89.62 38 ASP B N 1
ATOM 1524 C CA . ASP B 1 38 ? -5.57 -19.797 0.191 1 89.62 38 ASP B CA 1
ATOM 1525 C C . ASP B 1 38 ? -6.844 -18.969 0.418 1 89.62 38 ASP B C 1
ATOM 1527 O O . ASP B 1 38 ? -7.93 -19.375 0.001 1 89.62 38 ASP B O 1
ATOM 1531 N N . GLY B 1 39 ? -6.719 -17.891 1.059 1 88.44 39 GLY B N 1
ATOM 1532 C CA . GLY B 1 39 ? -7.855 -17.016 1.297 1 88.44 39 GLY B CA 1
ATOM 1533 C C . GLY B 1 39 ? -8.336 -16.312 0.044 1 88.44 39 GLY B C 1
ATOM 1534 O O . GLY B 1 39 ? -9.484 -15.875 -0.026 1 88.44 39 GLY B O 1
ATOM 1535 N N . LEU B 1 40 ? -7.473 -16.297 -0.887 1 85.38 40 LEU B N 1
ATOM 1536 C CA . LEU B 1 40 ? -7.809 -15.578 -2.109 1 85.38 40 LEU B CA 1
ATOM 1537 C C . LEU B 1 40 ? -8.125 -16.547 -3.244 1 85.38 40 LEU B C 1
ATOM 1539 O O . LEU B 1 40 ? -8.977 -16.25 -4.09 1 85.38 40 LEU B O 1
ATOM 1543 N N . ILE B 1 41 ? -7.461 -17.641 -3.256 1 85.5 41 ILE B N 1
ATOM 1544 C CA . ILE B 1 41 ? -7.551 -18.641 -4.316 1 85.5 41 ILE B CA 1
ATOM 1545 C C . ILE B 1 41 ? -7.527 -20.047 -3.707 1 85.5 41 ILE B C 1
ATOM 1547 O O . ILE B 1 41 ? -6.621 -20.375 -2.939 1 85.5 41 ILE B O 1
ATOM 1551 N N . PRO B 1 42 ? -8.492 -20.844 -4.164 1 86.5 42 PRO B N 1
ATOM 1552 C CA . PRO B 1 42 ? -8.398 -22.219 -3.678 1 86.5 42 PRO B CA 1
ATOM 1553 C C . PRO B 1 42 ? -7.039 -22.859 -3.959 1 86.5 42 PRO B C 1
ATOM 1555 O O . PRO B 1 42 ? -6.512 -22.719 -5.066 1 86.5 42 PRO B O 1
ATOM 1558 N N . LEU B 1 43 ? -6.508 -23.547 -3 1 84.06 43 LEU B N 1
ATOM 1559 C CA . LEU B 1 43 ? -5.18 -24.141 -3.086 1 84.06 43 LEU B CA 1
ATOM 1560 C C . LEU B 1 43 ? -5.086 -25.094 -4.273 1 84.06 43 LEU B C 1
ATOM 1562 O O . LEU B 1 43 ? -4.012 -25.266 -4.852 1 84.06 43 LEU B O 1
ATOM 1566 N N . SER B 1 44 ? -6.16 -25.688 -4.652 1 85.06 44 SER B N 1
ATOM 1567 C CA . SER B 1 44 ? -6.191 -26.609 -5.781 1 85.06 44 SER B CA 1
ATOM 1568 C C . SER B 1 44 ? -5.934 -25.891 -7.098 1 85.06 44 SER B C 1
ATOM 1570 O O . SER B 1 44 ? -5.496 -26.5 -8.078 1 85.06 44 SER B O 1
ATOM 1572 N N . MET B 1 45 ? -6.098 -24.625 -7.086 1 85.19 45 MET B N 1
ATOM 1573 C CA . MET B 1 45 ? -5.961 -23.844 -8.312 1 85.19 45 MET B CA 1
ATOM 1574 C C . MET B 1 45 ? -4.602 -23.156 -8.375 1 85.19 45 MET B C 1
ATOM 1576 O O . MET B 1 45 ? -4.07 -22.922 -9.453 1 85.19 45 MET B O 1
ATOM 1580 N N . SER B 1 46 ? -4.09 -22.828 -7.285 1 86.12 46 SER B N 1
ATOM 1581 C CA . SER B 1 46 ? -2.816 -22.109 -7.223 1 86.12 46 SER B CA 1
ATOM 1582 C C . SER B 1 46 ? -2.098 -22.391 -5.902 1 86.12 46 SER B C 1
ATOM 1584 O O . SER B 1 46 ? -2.404 -21.766 -4.887 1 86.12 46 SER B O 1
ATOM 1586 N N . ALA B 1 47 ? -1.029 -23.219 -6.047 1 87.06 47 ALA B N 1
ATOM 1587 C CA . ALA B 1 47 ? -0.22 -23.5 -4.863 1 87.06 47 ALA B CA 1
ATOM 1588 C C . ALA B 1 47 ? 0.782 -22.391 -4.605 1 87.06 47 ALA B C 1
ATOM 1590 O O . ALA B 1 47 ? 1.191 -21.688 -5.535 1 87.06 47 ALA B O 1
ATOM 1591 N N . TYR B 1 48 ? 1.096 -22.25 -3.344 1 89.75 48 TYR B N 1
ATOM 1592 C CA . TYR B 1 48 ? 2.1 -21.266 -2.977 1 89.75 48 TYR B CA 1
ATOM 1593 C C . TYR B 1 48 ? 3.461 -21.625 -3.564 1 89.75 48 TYR B C 1
ATOM 1595 O O . TYR B 1 48 ? 3.889 -22.781 -3.496 1 89.75 48 TYR B O 1
ATOM 1603 N N . ASN B 1 49 ? 4.078 -20.672 -4.23 1 88.81 49 ASN B N 1
ATOM 1604 C CA . ASN B 1 49 ? 5.434 -20.766 -4.758 1 88.81 49 ASN B CA 1
ATOM 1605 C C . ASN B 1 49 ? 6.391 -19.844 -4.008 1 88.81 49 ASN B C 1
ATOM 1607 O O . ASN B 1 49 ? 6.324 -18.625 -4.152 1 88.81 49 ASN B O 1
ATOM 1611 N N . PRO B 1 50 ? 7.332 -20.406 -3.24 1 88.38 50 PRO B N 1
ATOM 1612 C CA . PRO B 1 50 ? 8.242 -19.578 -2.445 1 88.38 50 PRO B CA 1
ATOM 1613 C C . PRO B 1 50 ? 9.078 -18.625 -3.301 1 88.38 50 PRO B C 1
ATOM 1615 O O . PRO B 1 50 ? 9.57 -17.609 -2.803 1 88.38 50 PRO B O 1
ATOM 1618 N N . ASP B 1 51 ? 9.188 -18.891 -4.535 1 87.25 51 ASP B N 1
ATOM 1619 C CA . ASP B 1 51 ? 9.945 -18 -5.414 1 87.25 51 ASP B CA 1
ATOM 1620 C C . ASP B 1 51 ? 9.227 -16.672 -5.59 1 87.25 51 ASP B C 1
ATOM 1622 O O . ASP B 1 51 ? 9.836 -15.68 -6.008 1 87.25 51 ASP B O 1
ATOM 1626 N N . GLN B 1 52 ? 7.938 -16.656 -5.258 1 88.81 52 GLN B N 1
ATOM 1627 C CA . GLN B 1 52 ? 7.152 -15.445 -5.426 1 88.81 52 GLN B CA 1
ATOM 1628 C C . GLN B 1 52 ? 7.027 -14.688 -4.109 1 88.81 52 GLN B C 1
ATOM 1630 O O . GLN B 1 52 ? 6.18 -13.797 -3.973 1 88.81 52 GLN B O 1
ATOM 1635 N N . ALA B 1 53 ? 7.91 -14.945 -3.166 1 88.38 53 ALA B N 1
ATOM 1636 C CA . ALA B 1 53 ? 7.836 -14.359 -1.831 1 88.38 53 ALA B CA 1
ATOM 1637 C C . ALA B 1 53 ? 7.902 -12.836 -1.896 1 88.38 53 ALA B C 1
ATOM 1639 O O . ALA B 1 53 ? 7.301 -12.148 -1.068 1 88.38 53 ALA B O 1
ATOM 1640 N N . PHE B 1 54 ? 8.508 -12.359 -2.92 1 89.69 54 PHE B N 1
ATOM 1641 C CA . PHE B 1 54 ? 8.664 -10.922 -3.104 1 89.69 54 PHE B CA 1
ATOM 1642 C C . PHE B 1 54 ? 7.305 -10.227 -3.129 1 89.69 54 PHE B C 1
ATOM 1644 O O . PHE B 1 54 ? 7.145 -9.148 -2.564 1 89.69 54 PHE B O 1
ATOM 1651 N N . LEU B 1 55 ? 6.328 -10.82 -3.754 1 91.31 55 LEU B N 1
ATOM 1652 C CA . LEU B 1 55 ? 5 -10.227 -3.885 1 91.31 55 LEU B CA 1
ATOM 1653 C C . LEU B 1 55 ? 4.332 -10.086 -2.521 1 91.31 55 LEU B C 1
ATOM 1655 O O . LEU B 1 55 ? 3.742 -9.047 -2.221 1 91.31 55 LEU B O 1
ATOM 1659 N N . PHE B 1 56 ? 4.57 -11.023 -1.71 1 94.19 56 PHE B N 1
ATOM 1660 C CA . PHE B 1 56 ? 3.932 -11.047 -0.399 1 94.19 56 PHE B CA 1
ATOM 1661 C C . PHE B 1 56 ? 4.621 -10.07 0.554 1 94.19 56 PHE B C 1
ATOM 1663 O O . PHE B 1 56 ? 3.961 -9.406 1.354 1 94.19 56 PHE B O 1
ATOM 1670 N N . HIS B 1 57 ? 5.922 -9.984 0.427 1 95.06 57 HIS B N 1
ATOM 1671 C CA . HIS B 1 57 ? 6.645 -9.016 1.242 1 95.06 57 HIS B CA 1
ATOM 1672 C C . HIS B 1 57 ? 6.234 -7.586 0.894 1 95.06 57 HIS B C 1
ATOM 1674 O O . HIS B 1 57 ? 6.051 -6.754 1.784 1 95.06 57 HIS B O 1
ATOM 1680 N N . GLN B 1 58 ? 6.125 -7.344 -0.367 1 95.62 58 GLN B N 1
ATOM 1681 C CA . GLN B 1 58 ? 5.723 -6.004 -0.789 1 95.62 58 GLN B CA 1
ATOM 1682 C C . GLN B 1 58 ? 4.309 -5.68 -0.317 1 95.62 58 GLN B C 1
ATOM 1684 O O . GLN B 1 58 ? 4.047 -4.57 0.16 1 95.62 58 GLN B O 1
ATOM 1689 N N . LEU B 1 59 ? 3.416 -6.648 -0.438 1 97.19 59 LEU B N 1
ATOM 1690 C CA . LEU B 1 59 ? 2.062 -6.453 0.072 1 97.19 59 LEU B CA 1
ATOM 1691 C C . LEU B 1 59 ? 2.084 -6.148 1.565 1 97.19 59 LEU B C 1
ATOM 1693 O O . LEU B 1 59 ? 1.41 -5.219 2.023 1 97.19 59 LEU B O 1
ATOM 1697 N N . ALA B 1 60 ? 2.867 -6.898 2.273 1 97.94 60 ALA B N 1
ATOM 1698 C CA . ALA B 1 60 ? 2.951 -6.699 3.719 1 97.94 60 ALA B CA 1
ATOM 1699 C C . ALA B 1 60 ? 3.412 -5.281 4.051 1 97.94 60 ALA B C 1
ATOM 1701 O O . ALA B 1 60 ? 2.83 -4.617 4.91 1 97.94 60 ALA B O 1
ATOM 1702 N N . ALA B 1 61 ? 4.418 -4.832 3.367 1 98.31 61 ALA B N 1
ATOM 1703 C CA . ALA B 1 61 ? 4.965 -3.502 3.619 1 98.31 61 ALA B CA 1
ATOM 1704 C C . ALA B 1 61 ? 3.945 -2.416 3.291 1 98.31 61 ALA B C 1
ATOM 1706 O O . ALA B 1 61 ? 3.818 -1.432 4.023 1 98.31 61 ALA B O 1
ATOM 1707 N N . LEU B 1 62 ? 3.252 -2.609 2.258 1 98.69 62 LEU B N 1
ATOM 1708 C CA . LEU B 1 62 ? 2.291 -1.605 1.814 1 98.69 62 LEU B CA 1
ATOM 1709 C C . LEU B 1 62 ? 1.075 -1.574 2.734 1 98.69 62 LEU B C 1
ATOM 1711 O O . LEU B 1 62 ? 0.559 -0.5 3.051 1 98.69 62 LEU B O 1
ATOM 1715 N N . PHE B 1 63 ? 0.642 -2.713 3.164 1 98.62 63 PHE B N 1
ATOM 1716 C CA . PHE B 1 63 ? -0.442 -2.742 4.141 1 98.62 63 PHE B CA 1
ATOM 1717 C C . PHE B 1 63 ? 0.005 -2.137 5.465 1 98.62 63 PHE B C 1
ATOM 1719 O O . PHE B 1 63 ? -0.781 -1.479 6.148 1 98.62 63 PHE B O 1
ATOM 1726 N N . ALA B 1 64 ? 1.179 -2.385 5.836 1 98.56 64 ALA B N 1
ATOM 1727 C CA . ALA B 1 64 ? 1.707 -1.753 7.043 1 98.56 64 ALA B CA 1
ATOM 1728 C C . ALA B 1 64 ? 1.698 -0.232 6.914 1 98.56 64 ALA B C 1
ATOM 1730 O O . ALA B 1 64 ? 1.402 0.477 7.879 1 98.56 64 ALA B O 1
ATOM 1731 N N . PHE B 1 65 ? 2.055 0.238 5.746 1 98.88 65 PHE B N 1
ATOM 1732 C CA . PHE B 1 65 ? 1.994 1.672 5.484 1 98.88 65 PHE B CA 1
ATOM 1733 C C . PHE B 1 65 ? 0.581 2.201 5.695 1 98.88 65 PHE B C 1
ATOM 1735 O O . PHE B 1 65 ? 0.391 3.252 6.312 1 98.88 65 PHE B O 1
ATOM 1742 N N . VAL B 1 66 ? -0.415 1.494 5.195 1 98.81 66 VAL B N 1
ATOM 1743 C CA . VAL B 1 66 ? -1.805 1.893 5.391 1 98.81 66 VAL B CA 1
ATOM 1744 C C . VAL B 1 66 ? -2.111 1.968 6.887 1 98.81 66 VAL B C 1
ATOM 1746 O O . VAL B 1 66 ? -2.697 2.945 7.355 1 98.81 66 VAL B O 1
ATOM 1749 N N . ALA B 1 67 ? -1.673 0.968 7.602 1 98.62 67 ALA B N 1
ATOM 1750 C CA . ALA B 1 67 ? -1.913 0.939 9.039 1 98.62 67 ALA B CA 1
ATOM 1751 C C . ALA B 1 67 ? -1.261 2.133 9.734 1 98.62 67 ALA B C 1
ATOM 1753 O O . ALA B 1 67 ? -1.839 2.721 10.648 1 98.62 67 ALA B O 1
ATOM 1754 N N . ILE B 1 68 ? -0.121 2.506 9.344 1 98.56 68 ILE B N 1
ATOM 1755 C CA . ILE B 1 68 ? 0.601 3.635 9.922 1 98.56 68 ILE B CA 1
ATOM 1756 C C . ILE B 1 68 ? -0.138 4.934 9.609 1 98.56 68 ILE B C 1
ATOM 1758 O O . ILE B 1 68 ? -0.266 5.805 10.477 1 98.56 68 ILE B O 1
ATOM 1762 N N . MET B 1 69 ? -0.597 5.078 8.359 1 98.69 69 MET B N 1
ATOM 1763 C CA . MET B 1 69 ? -1.358 6.273 8.008 1 98.69 69 MET B CA 1
ATOM 1764 C C . MET B 1 69 ? -2.602 6.398 8.883 1 98.69 69 MET B C 1
ATOM 1766 O O . MET B 1 69 ? -2.936 7.492 9.344 1 98.69 69 MET B O 1
ATOM 1770 N N . LEU B 1 70 ? -3.209 5.301 9.188 1 98.44 70 LEU B N 1
ATOM 1771 C CA . LEU B 1 70 ? -4.434 5.316 9.977 1 98.44 70 LEU B CA 1
ATOM 1772 C C . LEU B 1 70 ? -4.125 5.496 11.453 1 98.44 70 LEU B C 1
ATOM 1774 O O . LEU B 1 70 ? -4.691 6.375 12.109 1 98.44 70 LEU B O 1
ATOM 1778 N N . ALA B 1 71 ? -3.199 4.832 11.969 1 98 71 ALA B N 1
ATOM 1779 C CA . ALA B 1 71 ? -2.934 4.793 13.406 1 98 71 ALA B CA 1
ATOM 1780 C C . ALA B 1 71 ? -2.145 6.02 13.852 1 98 71 ALA B C 1
ATOM 1782 O O . ALA B 1 71 ? -2.316 6.5 14.977 1 98 71 ALA B O 1
ATOM 1783 N N . VAL B 1 72 ? -1.272 6.504 13 1 98.06 72 VAL B N 1
ATOM 1784 C CA . VAL B 1 72 ? -0.342 7.539 13.43 1 98.06 72 VAL B CA 1
ATOM 1785 C C . VAL B 1 72 ? -0.687 8.859 12.75 1 98.06 72 VAL B C 1
ATOM 1787 O O . VAL B 1 72 ? -0.945 9.867 13.422 1 98.06 72 VAL B O 1
ATOM 1790 N N . LEU B 1 73 ? -0.827 8.852 11.453 1 97.94 73 LEU B N 1
ATOM 1791 C CA . LEU B 1 73 ? -1.002 10.109 10.727 1 97.94 73 LEU B CA 1
ATOM 1792 C C . LEU B 1 73 ? -2.301 10.797 11.133 1 97.94 73 LEU B C 1
ATOM 1794 O O . LEU B 1 73 ? -2.322 12.008 11.352 1 97.94 73 LEU B O 1
ATOM 1798 N N . LEU B 1 74 ? -3.354 10.047 11.273 1 96.81 74 LEU B N 1
ATOM 1799 C CA . LEU B 1 74 ? -4.645 10.633 11.617 1 96.81 74 LEU B CA 1
ATOM 1800 C C . LEU B 1 74 ? -4.629 11.18 13.047 1 96.81 74 LEU B C 1
ATOM 1802 O O . LEU B 1 74 ? -5.465 12.008 13.406 1 96.81 74 LEU B O 1
ATOM 1806 N N . ARG B 1 75 ? -3.682 10.758 13.844 1 95.12 75 ARG B N 1
ATOM 1807 C CA . ARG B 1 75 ? -3.564 11.273 15.203 1 95.12 75 ARG B CA 1
ATOM 1808 C C . ARG B 1 75 ? -2.682 12.516 15.25 1 95.12 75 ARG B C 1
ATOM 1810 O O . ARG B 1 75 ? -2.809 13.344 16.156 1 95.12 75 ARG B O 1
ATOM 1817 N N . VAL B 1 76 ? -1.81 12.57 14.273 1 94.38 76 VAL B N 1
ATOM 1818 C CA . VAL B 1 76 ? -0.852 13.672 14.25 1 94.38 76 VAL B CA 1
ATOM 1819 C C . VAL B 1 76 ? -1.519 14.922 13.68 1 94.38 76 VAL B C 1
ATOM 1821 O O . VAL B 1 76 ? -1.115 16.047 13.992 1 94.38 76 VAL B O 1
ATOM 1824 N N . SER B 1 77 ? -2.533 14.695 12.875 1 92.31 77 SER B N 1
ATOM 1825 C CA . SER B 1 77 ? -3.193 15.828 12.242 1 92.31 77 SER B CA 1
ATOM 1826 C C . SER B 1 77 ? -4.684 15.852 12.562 1 92.31 77 SER B C 1
ATOM 1828 O O . SER B 1 77 ? -5.371 14.836 12.406 1 92.31 77 SER B O 1
ATOM 1830 N N . SER B 1 78 ? -5.164 17.062 12.938 1 90.19 78 SER B N 1
ATOM 1831 C CA . SER B 1 78 ? -6.594 17.266 13.156 1 90.19 78 SER B CA 1
ATOM 1832 C C . SER B 1 78 ? -7.238 18.016 12 1 90.19 78 SER B C 1
ATOM 1834 O O . SER B 1 78 ? -8.359 18.516 12.125 1 90.19 78 SER B O 1
ATOM 1836 N N . ASP B 1 79 ? -6.469 18.109 10.938 1 92.31 79 ASP B N 1
ATOM 1837 C CA . ASP B 1 79 ? -6.988 18.781 9.742 1 92.31 79 ASP B CA 1
ATOM 1838 C C . ASP B 1 79 ? -7.906 17.844 8.953 1 92.31 79 ASP B C 1
ATOM 1840 O O . ASP B 1 79 ? -7.488 16.766 8.531 1 92.31 79 ASP B O 1
ATOM 1844 N N . ILE B 1 80 ? -9.164 18.312 8.719 1 93.81 80 ILE B N 1
ATOM 1845 C CA . ILE B 1 80 ? -10.164 17.484 8.055 1 93.81 80 ILE B CA 1
ATOM 1846 C C . ILE B 1 80 ? -9.719 17.172 6.629 1 93.81 80 ILE B C 1
ATOM 1848 O O . ILE B 1 80 ? -10.047 16.109 6.086 1 93.81 80 ILE B O 1
ATOM 1852 N N . LYS B 1 81 ? -8.984 18.062 5.988 1 94.88 81 LYS B N 1
ATOM 1853 C CA . LYS B 1 81 ? -8.508 17.812 4.629 1 94.88 81 LYS B CA 1
ATOM 1854 C C . LYS B 1 81 ? -7.543 16.625 4.598 1 94.88 81 LYS B C 1
ATOM 1856 O O . LYS B 1 81 ? -7.57 15.82 3.658 1 94.88 81 LYS B O 1
ATOM 1861 N N . VAL B 1 82 ? -6.695 16.531 5.645 1 96.25 82 VAL B N 1
ATOM 1862 C CA . VAL B 1 82 ? -5.762 15.406 5.762 1 96.25 82 VAL B CA 1
ATOM 1863 C C . VAL B 1 82 ? -6.535 14.102 5.926 1 96.25 82 VAL B C 1
ATOM 1865 O O . VAL B 1 82 ? -6.27 13.125 5.227 1 96.25 82 VAL B O 1
ATOM 1868 N N . TRP B 1 83 ? -7.516 14.086 6.797 1 97.06 83 TRP B N 1
ATOM 1869 C CA . TRP B 1 83 ? -8.336 12.898 7.027 1 97.06 83 TRP B CA 1
ATOM 1870 C C . TRP B 1 83 ? -9.031 12.461 5.746 1 97.06 83 TRP B C 1
ATOM 1872 O O . TRP B 1 83 ? -9.07 11.273 5.426 1 97.06 83 TRP B O 1
ATOM 1882 N N . ARG B 1 84 ? -9.547 13.398 4.996 1 97.5 84 ARG B N 1
ATOM 1883 C CA . ARG B 1 84 ? -10.297 13.086 3.781 1 97.5 84 ARG B CA 1
ATOM 1884 C C . ARG B 1 84 ? -9.383 12.484 2.719 1 97.5 84 ARG B C 1
ATOM 1886 O O . ARG B 1 84 ? -9.781 11.57 1.992 1 97.5 84 ARG B O 1
ATOM 1893 N N . VAL B 1 85 ? -8.211 12.984 2.598 1 98.06 85 VAL B N 1
ATOM 1894 C CA . VAL B 1 85 ? -7.281 12.445 1.613 1 98.06 85 VAL B CA 1
ATOM 1895 C C . VAL B 1 85 ? -6.891 11.016 2 1 98.06 85 VAL B C 1
ATOM 1897 O O . VAL B 1 85 ? -6.895 10.117 1.158 1 98.06 85 VAL B O 1
ATOM 1900 N N . VAL B 1 86 ? -6.559 10.797 3.295 1 98.56 86 VAL B N 1
ATOM 1901 C CA . VAL B 1 86 ? -6.148 9.469 3.746 1 98.56 86 VAL B CA 1
ATOM 1902 C C . VAL B 1 86 ? -7.301 8.484 3.566 1 98.56 86 VAL B C 1
ATOM 1904 O O . VAL B 1 86 ? -7.137 7.434 2.936 1 98.56 86 VAL B O 1
ATOM 1907 N N . ILE B 1 87 ? -8.492 8.875 4.055 1 98.62 87 ILE B N 1
ATOM 1908 C CA . ILE B 1 87 ? -9.633 7.965 4.023 1 98.62 87 ILE B CA 1
ATOM 1909 C C . ILE B 1 87 ? -10.102 7.777 2.582 1 98.62 87 ILE B C 1
ATOM 1911 O O . ILE B 1 87 ? -10.523 6.684 2.199 1 98.62 87 ILE B O 1
ATOM 1915 N N . GLY B 1 88 ? -10.078 8.844 1.835 1 98.56 88 GLY B N 1
ATOM 1916 C CA . GLY B 1 88 ? -10.383 8.703 0.421 1 98.56 88 GLY B CA 1
ATOM 1917 C C . GLY B 1 88 ? -9.445 7.746 -0.296 1 98.56 88 GLY B C 1
ATOM 1918 O O . GLY B 1 88 ? -9.875 6.961 -1.142 1 98.56 88 GLY B O 1
ATOM 1919 N N . GLY B 1 89 ? -8.133 7.836 -0.012 1 98.62 89 GLY B N 1
ATOM 1920 C CA . GLY B 1 89 ? -7.168 6.902 -0.569 1 98.62 89 GLY B CA 1
ATOM 1921 C C . GLY B 1 89 ? -7.426 5.461 -0.161 1 98.62 89 GLY B C 1
ATOM 1922 O O . GLY B 1 89 ? -7.324 4.551 -0.985 1 98.62 89 GLY B O 1
ATOM 1923 N N . VAL B 1 90 ? -7.73 5.234 1.07 1 98.69 90 VAL B N 1
ATOM 1924 C CA . VAL B 1 90 ? -7.992 3.883 1.554 1 98.69 90 VAL B CA 1
ATOM 1925 C C . VAL B 1 90 ? -9.289 3.355 0.938 1 98.69 90 VAL B C 1
ATOM 1927 O O . VAL B 1 90 ? -9.398 2.162 0.648 1 98.69 90 VAL B O 1
ATOM 1930 N N . LEU B 1 91 ? -10.305 4.199 0.733 1 98.62 91 LEU B N 1
ATOM 1931 C CA . LEU B 1 91 ? -11.531 3.781 0.062 1 98.62 91 LEU B CA 1
ATOM 1932 C C . LEU B 1 91 ? -11.234 3.264 -1.342 1 98.62 91 LEU B C 1
ATOM 1934 O O . LEU B 1 91 ? -11.828 2.277 -1.783 1 98.62 91 LEU B O 1
ATOM 1938 N N . LEU B 1 92 ? -10.305 3.918 -1.996 1 98 92 LEU B N 1
ATOM 1939 C CA . LEU B 1 92 ? -9.906 3.445 -3.318 1 98 92 LEU B CA 1
ATOM 1940 C C . LEU B 1 92 ? -9.312 2.041 -3.24 1 98 92 LEU B C 1
ATOM 1942 O O . LEU B 1 92 ? -9.547 1.217 -4.129 1 98 92 LEU B O 1
ATOM 1946 N N . ILE B 1 93 ? -8.547 1.752 -2.205 1 98.25 93 ILE B N 1
ATOM 1947 C CA . ILE B 1 93 ? -8.023 0.409 -1.989 1 98.25 93 ILE B CA 1
ATOM 1948 C C . ILE B 1 93 ? -9.172 -0.575 -1.799 1 98.25 93 ILE B C 1
ATOM 1950 O O . ILE B 1 93 ? -9.18 -1.658 -2.389 1 98.25 93 ILE B O 1
ATOM 1954 N N . ASP B 1 94 ? -10.195 -0.175 -1.014 1 98.06 94 ASP B N 1
ATOM 1955 C CA . ASP B 1 94 ? -11.344 -1.039 -0.774 1 98.06 94 ASP B CA 1
ATOM 1956 C C . ASP B 1 94 ? -12.055 -1.389 -2.082 1 98.06 94 ASP B C 1
ATOM 1958 O O . ASP B 1 94 ? -12.375 -2.553 -2.324 1 98.06 94 ASP B O 1
ATOM 1962 N N . ILE B 1 95 ? -12.281 -0.413 -2.867 1 97.62 95 ILE B N 1
ATOM 1963 C CA . ILE B 1 95 ? -12.969 -0.608 -4.141 1 97.62 95 ILE B CA 1
ATOM 1964 C C . ILE B 1 95 ? -12.133 -1.523 -5.039 1 97.62 95 ILE B C 1
ATOM 1966 O O . ILE B 1 95 ? -12.672 -2.432 -5.676 1 97.62 95 ILE B O 1
ATOM 1970 N N . ALA B 1 96 ? -10.891 -1.267 -5.051 1 95.81 96 ALA B N 1
ATOM 1971 C CA . ALA B 1 96 ? -10 -2.094 -5.863 1 95.81 96 ALA B CA 1
ATOM 1972 C C . ALA B 1 96 ? -10.023 -3.545 -5.391 1 95.81 96 ALA B C 1
ATOM 1974 O O . ALA B 1 96 ? -10.016 -4.469 -6.207 1 95.81 96 ALA B O 1
ATOM 1975 N N . ILE B 1 97 ? -9.961 -3.719 -4.121 1 94.38 97 ILE B N 1
ATOM 1976 C CA . ILE B 1 97 ? -9.984 -5.07 -3.568 1 94.38 97 ILE B CA 1
ATOM 1977 C C . ILE B 1 97 ? -11.305 -5.754 -3.934 1 94.38 97 ILE B C 1
ATOM 1979 O O . ILE B 1 97 ? -11.305 -6.898 -4.391 1 94.38 97 ILE B O 1
ATOM 1983 N N . LEU B 1 98 ? -12.438 -5.098 -3.805 1 94.94 98 LEU B N 1
ATOM 1984 C CA . LEU B 1 98 ? -13.742 -5.668 -4.145 1 94.94 98 LEU B CA 1
ATOM 1985 C C . LEU B 1 98 ? -13.805 -6.023 -5.625 1 94.94 98 LEU B C 1
ATOM 1987 O O . LEU B 1 98 ? -14.258 -7.113 -5.984 1 94.94 98 LEU B O 1
ATOM 1991 N N . MET B 1 99 ? -13.32 -5.129 -6.402 1 93.44 99 MET B N 1
ATOM 1992 C CA . MET B 1 99 ? -13.297 -5.395 -7.836 1 93.44 99 MET B CA 1
ATOM 1993 C C . MET B 1 99 ? -12.359 -6.559 -8.156 1 93.44 99 MET B C 1
ATOM 1995 O O . MET B 1 99 ? -12.664 -7.379 -9.023 1 93.44 99 MET B O 1
ATOM 1999 N N . SER B 1 100 ? -11.273 -6.578 -7.492 1 89.94 100 SER B N 1
ATOM 2000 C CA . SER B 1 100 ? -10.297 -7.641 -7.715 1 89.94 100 SER B CA 1
ATOM 2001 C C . SER B 1 100 ? -10.883 -9.008 -7.379 1 89.94 100 SER B C 1
ATOM 2003 O O . SER B 1 100 ? -10.633 -9.992 -8.086 1 89.94 100 SER B O 1
ATOM 2005 N N . VAL B 1 101 ? -11.57 -9.109 -6.297 1 87.06 101 VAL B N 1
ATOM 2006 C CA . VAL B 1 101 ? -12.219 -10.367 -5.922 1 87.06 101 VAL B CA 1
ATOM 2007 C C . VAL B 1 101 ? -13.203 -10.781 -7.016 1 87.06 101 VAL B C 1
ATOM 2009 O O . VAL B 1 101 ? -13.211 -11.945 -7.434 1 87.06 101 VAL B O 1
ATOM 2012 N N . PHE B 1 102 ? -13.938 -9.867 -7.484 1 88.62 102 PHE B N 1
ATOM 2013 C CA . PHE B 1 102 ? -14.922 -10.141 -8.523 1 88.62 102 PHE B CA 1
ATOM 2014 C C . PHE B 1 102 ? -14.242 -10.664 -9.789 1 88.62 102 PHE B C 1
ATOM 2016 O O . PHE B 1 102 ? -14.609 -11.719 -10.312 1 88.62 102 PHE B O 1
ATOM 2023 N N . VAL B 1 103 ? -13.258 -9.969 -10.242 1 87.44 103 VAL B N 1
ATOM 2024 C CA . VAL B 1 103 ? -12.562 -10.305 -11.484 1 87.44 103 VAL B CA 1
ATOM 2025 C C . VAL B 1 103 ? -11.844 -11.641 -11.328 1 87.44 103 VAL B C 1
ATOM 2027 O O . VAL B 1 103 ? -11.875 -12.477 -12.234 1 87.44 103 VAL B O 1
ATOM 2030 N N . SER B 1 104 ? -11.242 -11.828 -10.203 1 85 104 SER B N 1
ATOM 2031 C CA . SER B 1 104 ? -10.477 -13.047 -9.969 1 85 104 SER B CA 1
ATOM 2032 C C . SER B 1 104 ? -11.383 -14.266 -9.883 1 85 104 SER B C 1
ATOM 2034 O O . SER B 1 104 ? -11.055 -15.336 -10.406 1 85 104 SER B O 1
ATOM 2036 N N . MET B 1 105 ? -12.484 -14.117 -9.297 1 88.38 105 MET B N 1
ATOM 2037 C CA . MET B 1 105 ? -13.43 -15.227 -9.219 1 88.38 105 MET B CA 1
ATOM 2038 C C . MET B 1 105 ? -13.945 -15.594 -10.609 1 88.38 105 MET B C 1
ATOM 2040 O O . MET B 1 105 ? -14.094 -16.781 -10.922 1 88.38 105 MET B O 1
ATOM 2044 N N . LYS B 1 106 ? -14.211 -14.602 -11.359 1 89.06 106 LYS B N 1
ATOM 2045 C CA . LYS B 1 106 ? -14.633 -14.859 -12.727 1 89.06 106 LYS B CA 1
ATOM 2046 C C . LYS B 1 106 ? -13.555 -15.602 -13.508 1 89.06 106 LYS B C 1
ATOM 2048 O O . LYS B 1 106 ? -13.844 -16.562 -14.219 1 89.06 106 LYS B O 1
ATOM 2053 N N . GLN B 1 107 ? -12.344 -15.203 -13.336 1 87.38 107 GLN B N 1
ATOM 2054 C CA . GLN B 1 107 ? -11.219 -15.82 -14.023 1 87.38 107 GLN B CA 1
ATOM 2055 C C . GLN B 1 107 ? -11.023 -17.266 -13.57 1 87.38 107 GLN B C 1
ATOM 2057 O O . GLN B 1 107 ? -10.594 -18.109 -14.352 1 87.38 107 GLN B O 1
ATOM 2062 N N . GLN B 1 108 ? -11.383 -17.531 -12.391 1 88.56 108 GLN B N 1
ATOM 2063 C CA . GLN B 1 108 ? -11.227 -18.875 -11.82 1 88.56 108 GLN B CA 1
ATOM 2064 C C . GLN B 1 108 ? -12.406 -19.766 -12.18 1 88.56 108 GLN B C 1
ATOM 2066 O O . GLN B 1 108 ? -12.422 -20.953 -11.844 1 88.56 108 GLN B O 1
ATOM 2071 N N . GLY B 1 109 ? -13.414 -19.203 -12.852 1 89 109 GLY B N 1
ATOM 2072 C CA . GLY B 1 109 ? -14.602 -19.969 -13.195 1 89 109 GLY B CA 1
ATOM 2073 C C . GLY B 1 109 ? -15.539 -20.172 -12.016 1 89 109 GLY B C 1
ATOM 2074 O O . GLY B 1 109 ? -16.281 -21.156 -11.969 1 89 109 GLY B O 1
ATOM 2075 N N . ARG B 1 110 ? -15.398 -19.281 -11 1 90 110 ARG B N 1
ATOM 2076 C CA . ARG B 1 110 ? -16.172 -19.406 -9.766 1 90 110 ARG B CA 1
ATOM 2077 C C . ARG B 1 110 ? -17.109 -18.219 -9.586 1 90 110 ARG B C 1
ATOM 2079 O O . ARG B 1 110 ? -17.172 -17.641 -8.5 1 90 110 ARG B O 1
ATOM 2086 N N . SER B 1 111 ? -17.812 -17.859 -10.617 1 87.12 111 SER B N 1
ATOM 2087 C CA . SER B 1 111 ? -18.656 -16.656 -10.562 1 87.12 111 SER B CA 1
ATOM 2088 C C . SER B 1 111 ? -20 -16.953 -9.914 1 87.12 111 SER B C 1
ATOM 2090 O O . SER B 1 111 ? -20.703 -16.031 -9.484 1 87.12 111 SER B O 1
ATOM 2092 N N . GLU B 1 112 ? -20.312 -18.219 -9.773 1 90.12 112 GLU B N 1
ATOM 2093 C CA . GLU B 1 112 ? -21.594 -18.594 -9.164 1 90.12 112 GLU B CA 1
ATOM 2094 C C . GLU B 1 112 ? -21.531 -18.484 -7.645 1 90.12 112 GLU B C 1
ATOM 2096 O O . GLU B 1 112 ? -20.531 -18.859 -7.027 1 90.12 112 GLU B O 1
ATOM 2101 N N . LEU B 1 113 ? -22.578 -17.969 -7.02 1 87.25 113 LEU B N 1
ATOM 2102 C CA . LEU B 1 113 ? -22.641 -17.766 -5.578 1 87.25 113 LEU B CA 1
ATOM 2103 C C . LEU B 1 113 ? -22.438 -19.078 -4.832 1 87.25 113 LEU B C 1
ATOM 2105 O O . LEU B 1 113 ? -21.891 -19.094 -3.725 1 87.25 113 LEU B O 1
ATOM 2109 N N . SER B 1 114 ? -22.859 -20.188 -5.434 1 90.25 114 SER B N 1
ATOM 2110 C CA . SER B 1 114 ? -22.734 -21.484 -4.797 1 90.25 114 SER B CA 1
ATOM 2111 C C . SER B 1 114 ? -21.266 -21.906 -4.676 1 90.25 114 SER B C 1
ATOM 2113 O O . SER B 1 114 ? -20.938 -22.797 -3.891 1 90.25 114 SER B O 1
ATOM 2115 N N . MET B 1 115 ? -20.469 -21.25 -5.434 1 89.62 115 MET B N 1
ATOM 2116 C CA . MET B 1 115 ? -19.062 -21.625 -5.441 1 89.62 115 MET B CA 1
ATOM 2117 C C . MET B 1 115 ? -18.266 -20.766 -4.465 1 89.62 115 MET B C 1
ATOM 2119 O O . MET B 1 115 ? -17.062 -20.953 -4.293 1 89.62 115 MET B O 1
ATOM 2123 N N . PHE B 1 116 ? -18.938 -19.875 -3.793 1 90.25 116 PHE B N 1
ATOM 2124 C CA . PHE B 1 116 ? -18.266 -19 -2.83 1 90.25 116 PHE B CA 1
ATOM 2125 C C . PHE B 1 116 ? -17.891 -19.781 -1.578 1 90.25 116 PHE B C 1
ATOM 2127 O O . PHE B 1 116 ? -18.703 -20.5 -1.005 1 90.25 116 PHE B O 1
ATOM 2134 N N . ARG B 1 117 ? -16.703 -19.578 -1.247 1 92.38 117 ARG B N 1
ATOM 2135 C CA . ARG B 1 117 ? -16.219 -20.109 0.014 1 92.38 117 ARG B CA 1
ATOM 2136 C C . ARG B 1 117 ? -16.375 -19.109 1.146 1 92.38 117 ARG B C 1
ATOM 2138 O O . ARG B 1 117 ? -16.703 -17.938 0.903 1 92.38 117 ARG B O 1
ATOM 2145 N N . TRP B 1 118 ? -16.172 -19.609 2.381 1 91.75 118 TRP B N 1
ATOM 2146 C CA . TRP B 1 118 ? -16.312 -18.719 3.527 1 91.75 118 TRP B CA 1
ATOM 2147 C C . TRP B 1 118 ? -15.297 -17.578 3.453 1 91.75 118 TRP B C 1
ATOM 2149 O O . TRP B 1 118 ? -15.594 -16.453 3.863 1 91.75 118 TRP B O 1
ATOM 2159 N N . GLN B 1 119 ? -14.133 -17.812 2.91 1 91.31 119 GLN B N 1
ATOM 2160 C CA . GLN B 1 119 ? -13.117 -16.781 2.76 1 91.31 119 GLN B CA 1
ATOM 2161 C C . GLN B 1 119 ? -13.57 -15.703 1.778 1 91.31 119 GLN B C 1
ATOM 2163 O O . GLN B 1 119 ? -13.305 -14.516 1.98 1 91.31 119 GLN B O 1
ATOM 2168 N N . ASP B 1 120 ? -14.203 -16.062 0.728 1 91.19 120 ASP B N 1
ATOM 2169 C CA . ASP B 1 120 ? -14.703 -15.117 -0.273 1 91.19 120 ASP B CA 1
ATOM 2170 C C . ASP B 1 120 ? -15.773 -14.203 0.319 1 91.19 120 ASP B C 1
ATOM 2172 O O . ASP B 1 120 ? -15.727 -12.984 0.132 1 91.19 120 ASP B O 1
ATOM 2176 N N . TRP B 1 121 ? -16.688 -14.859 1.052 1 91.69 121 TRP B N 1
ATOM 2177 C CA . TRP B 1 121 ? -17.719 -14.078 1.713 1 91.69 121 TRP B CA 1
ATOM 2178 C C . TRP B 1 121 ? -17.109 -13.102 2.713 1 91.69 121 TRP B C 1
ATOM 2180 O O . TRP B 1 121 ? -17.531 -11.945 2.791 1 91.69 121 TRP B O 1
ATOM 2190 N N . GLY B 1 122 ? -16.219 -13.586 3.445 1 90.94 122 GLY B N 1
ATOM 2191 C CA . GLY B 1 122 ? -15.547 -12.742 4.414 1 90.94 122 GLY B CA 1
ATOM 2192 C C . GLY B 1 122 ? -14.875 -11.531 3.787 1 90.94 122 GLY B C 1
ATOM 2193 O O . GLY B 1 122 ? -14.977 -10.422 4.301 1 90.94 122 GLY B O 1
ATOM 2194 N N . ASN B 1 123 ? -14.195 -11.742 2.715 1 91.31 123 ASN B N 1
ATOM 2195 C CA . ASN B 1 123 ? -13.523 -10.656 2.008 1 91.31 123 ASN B CA 1
ATOM 2196 C C . ASN B 1 123 ? -14.516 -9.609 1.515 1 91.31 123 ASN B C 1
ATOM 2198 O O . ASN B 1 123 ? -14.312 -8.406 1.716 1 91.31 123 ASN B O 1
ATOM 2202 N N . TYR B 1 124 ? -15.594 -10.062 0.912 1 92.44 124 TYR B N 1
ATOM 2203 C CA . TYR B 1 124 ? -16.578 -9.148 0.36 1 92.44 124 TYR B CA 1
ATOM 2204 C C . TYR B 1 124 ? -17.297 -8.383 1.468 1 92.44 124 TYR B C 1
ATOM 2206 O O . TYR B 1 124 ? -17.422 -7.16 1.399 1 92.44 124 TYR B O 1
ATOM 2214 N N . LEU B 1 125 ? -17.719 -9.117 2.467 1 94.38 125 LEU B N 1
ATOM 2215 C CA . LEU B 1 125 ? -18.547 -8.5 3.502 1 94.38 125 LEU B CA 1
ATOM 2216 C C . LEU B 1 125 ? -17.719 -7.547 4.359 1 94.38 125 LEU B C 1
ATOM 2218 O O . LEU B 1 125 ? -18.156 -6.434 4.656 1 94.38 125 LEU B O 1
ATOM 2222 N N . PHE B 1 126 ? -16.562 -8 4.727 1 95.62 126 PHE B N 1
ATOM 2223 C CA . PHE B 1 126 ? -15.727 -7.137 5.555 1 95.62 126 PHE B CA 1
ATOM 2224 C C . PHE B 1 126 ? -15.266 -5.914 4.77 1 95.62 126 PHE B C 1
ATOM 2226 O O . PHE B 1 126 ? -15.406 -4.781 5.242 1 95.62 126 PHE B O 1
ATOM 2233 N N . THR B 1 127 ? -14.711 -6.148 3.607 1 96.06 127 THR B N 1
ATOM 2234 C CA . THR B 1 127 ? -14.234 -5.043 2.787 1 96.06 127 THR B CA 1
ATOM 2235 C C . THR B 1 127 ? -15.383 -4.129 2.389 1 96.06 127 THR B C 1
ATOM 2237 O O . THR B 1 127 ? -15.242 -2.904 2.373 1 96.06 127 THR B O 1
ATOM 2240 N N . GLY B 1 128 ? -16.5 -4.723 2.086 1 96.81 128 GLY B N 1
ATOM 2241 C CA . GLY B 1 128 ? -17.688 -3.926 1.773 1 96.81 128 GLY B CA 1
ATOM 2242 C C . GLY B 1 128 ? -18.125 -3.051 2.928 1 96.81 128 GLY B C 1
ATOM 2243 O O . GLY B 1 128 ? -18.453 -1.878 2.732 1 96.81 128 GLY B O 1
ATOM 2244 N N . TRP B 1 129 ? -18.125 -3.646 4.047 1 97.06 129 TRP B N 1
ATOM 2245 C CA . TRP B 1 129 ? -18.531 -2.918 5.242 1 97.06 129 TRP B CA 1
ATOM 2246 C C . TRP B 1 129 ? -17.625 -1.714 5.484 1 97.06 129 TRP B C 1
ATOM 2248 O O . TRP B 1 129 ? -18.109 -0.601 5.707 1 97.06 129 TRP B O 1
ATOM 2258 N N . VAL B 1 130 ? -16.312 -1.882 5.457 1 97.44 130 VAL B N 1
ATOM 2259 C CA . VAL B 1 130 ? -15.398 -0.787 5.742 1 97.44 130 VAL B CA 1
ATOM 2260 C C . VAL B 1 130 ? -15.477 0.261 4.633 1 97.44 130 VAL B C 1
ATOM 2262 O O . VAL B 1 130 ? -15.344 1.459 4.891 1 97.44 130 VAL B O 1
ATOM 2265 N N . ALA B 1 131 ? -15.711 -0.14 3.43 1 98.19 131 ALA B N 1
ATOM 2266 C CA . ALA B 1 131 ? -15.891 0.796 2.322 1 98.19 131 ALA B CA 1
ATOM 2267 C C . ALA B 1 131 ? -17.094 1.712 2.562 1 98.19 131 ALA B C 1
ATOM 2269 O O . ALA B 1 131 ? -17.016 2.914 2.299 1 98.19 131 ALA B O 1
ATOM 2270 N N . VAL B 1 132 ? -18.156 1.163 3.066 1 98.06 132 VAL B N 1
ATOM 2271 C CA . VAL B 1 132 ? -19.359 1.937 3.334 1 98.06 132 VAL B CA 1
ATOM 2272 C C . VAL B 1 132 ? -19.078 2.967 4.426 1 98.06 132 VAL B C 1
ATOM 2274 O O . VAL B 1 132 ? -19.469 4.129 4.305 1 98.06 132 VAL B O 1
ATOM 2277 N N . VAL B 1 133 ? -18.375 2.547 5.457 1 98 133 VAL B N 1
ATOM 2278 C CA . VAL B 1 133 ? -18.031 3.449 6.551 1 98 133 VAL B CA 1
ATOM 2279 C C . VAL B 1 133 ? -17.219 4.625 6.016 1 98 133 VAL B C 1
ATOM 2281 O O . VAL B 1 133 ? -17.5 5.781 6.34 1 98 133 VAL B O 1
ATOM 2284 N N . ARG B 1 134 ? -16.281 4.375 5.176 1 98.5 134 ARG B N 1
ATOM 2285 C CA . ARG B 1 134 ? -15.445 5.422 4.609 1 98.5 134 ARG B CA 1
ATOM 2286 C C . ARG B 1 134 ? -16.25 6.328 3.682 1 98.5 134 ARG B C 1
ATOM 2288 O O . ARG B 1 134 ? -16.047 7.547 3.668 1 98.5 134 ARG B O 1
ATOM 2295 N N . ALA B 1 135 ? -17.078 5.723 2.945 1 98.25 135 ALA B N 1
ATOM 2296 C CA . ALA B 1 135 ? -17.906 6.504 2.027 1 98.25 135 ALA B CA 1
ATOM 2297 C C . ALA B 1 135 ? -18.812 7.465 2.787 1 98.25 135 ALA B C 1
ATOM 2299 O O . ALA B 1 135 ? -19 8.609 2.371 1 98.25 135 ALA B O 1
ATOM 2300 N N . LEU B 1 136 ? -19.391 7.004 3.85 1 97.94 136 LEU B N 1
ATOM 2301 C CA . LEU B 1 136 ? -20.25 7.855 4.668 1 97.94 136 LEU B CA 1
ATOM 2302 C C . LEU B 1 136 ? -19.453 9.016 5.258 1 97.94 136 LEU B C 1
ATOM 2304 O O . LEU B 1 136 ? -19.922 10.164 5.242 1 97.94 136 LEU B O 1
ATOM 2308 N N . PHE B 1 137 ? -18.297 8.727 5.746 1 97.69 137 PHE B N 1
ATOM 2309 C CA . PHE B 1 137 ? -17.422 9.773 6.262 1 97.69 137 PHE B CA 1
ATOM 2310 C C . PHE B 1 137 ? -17.125 10.805 5.184 1 97.69 137 PHE B C 1
ATOM 2312 O O . PHE B 1 137 ? -17.234 12.008 5.422 1 97.69 137 PHE B O 1
ATOM 2319 N N . LEU B 1 138 ? -16.812 10.367 3.99 1 97.56 138 LEU B N 1
ATOM 2320 C CA . LEU B 1 138 ? -16.422 11.266 2.906 1 97.56 138 LEU B CA 1
ATOM 2321 C C . LEU B 1 138 ? -17.609 12.055 2.393 1 97.56 138 LEU B C 1
ATOM 2323 O O . LEU B 1 138 ? -17.453 13.164 1.871 1 97.56 138 LEU B O 1
ATOM 2327 N N . ALA B 1 139 ? -18.781 11.516 2.582 1 96.81 139 ALA B N 1
ATOM 2328 C CA . ALA B 1 139 ? -20.016 12.195 2.195 1 96.81 139 ALA B CA 1
ATOM 2329 C C . ALA B 1 139 ? -20.406 13.25 3.229 1 96.81 139 ALA B C 1
ATOM 2331 O O . ALA B 1 139 ? -21.328 14.031 3.01 1 96.81 139 ALA B O 1
ATOM 2332 N N . GLY B 1 140 ? -19.719 13.234 4.387 1 94.94 140 GLY B N 1
ATOM 2333 C CA . GLY B 1 140 ? -19.938 14.266 5.391 1 94.94 140 GLY B CA 1
ATOM 2334 C C . GLY B 1 140 ? -20.891 13.836 6.492 1 94.94 140 GLY B C 1
ATOM 2335 O O . GLY B 1 140 ? -21.266 14.641 7.352 1 94.94 140 GLY B O 1
ATOM 2336 N N . VAL B 1 141 ? -21.312 12.625 6.359 1 94.38 141 VAL B N 1
ATOM 2337 C CA . VAL B 1 141 ? -22.188 12.133 7.414 1 94.38 141 VAL B CA 1
ATOM 2338 C C . VAL B 1 141 ? -21.438 12.094 8.742 1 94.38 141 VAL B C 1
ATOM 2340 O O . VAL B 1 141 ? -20.406 11.414 8.859 1 94.38 141 VAL B O 1
ATOM 2343 N N . GLY B 1 142 ? -21.938 12.883 9.688 1 91.94 142 GLY B N 1
ATOM 2344 C CA . GLY B 1 142 ? -21.312 12.898 11 1 91.94 142 GLY B CA 1
ATOM 2345 C C . GLY B 1 142 ? -20.062 13.75 11.055 1 91.94 142 GLY B C 1
ATOM 2346 O O . GLY B 1 142 ? -19.219 13.586 11.945 1 91.94 142 GLY B O 1
ATOM 2347 N N . VAL B 1 143 ? -19.812 14.523 10.094 1 88.5 143 VAL B N 1
ATOM 2348 C CA . VAL B 1 143 ? -18.656 15.414 10.031 1 88.5 143 VAL B CA 1
ATOM 2349 C C . VAL B 1 143 ? -19.125 16.859 10.172 1 88.5 143 VAL B C 1
ATOM 2351 O O . VAL B 1 143 ? -20.031 17.312 9.461 1 88.5 143 VAL B O 1
ATOM 2354 N N . GLY B 1 144 ? -18.625 17.453 11.18 1 76.12 144 GLY B N 1
ATOM 2355 C CA . GLY B 1 144 ? -19.047 18.812 11.469 1 76.12 144 GLY B CA 1
ATOM 2356 C C . GLY B 1 144 ? -18.625 19.812 10.398 1 76.12 144 GLY B C 1
ATOM 2357 O O . GLY B 1 144 ? -17.625 19.609 9.703 1 76.12 144 GLY B O 1
ATOM 2358 N N . GLY B 1 145 ? -19.359 20.859 10.211 1 62.84 145 GLY B N 1
ATOM 2359 C CA . GLY B 1 145 ? -19.109 21.984 9.312 1 62.84 145 GLY B CA 1
ATOM 2360 C C . GLY B 1 145 ? -19.594 21.734 7.898 1 62.84 145 GLY B C 1
ATOM 2361 O O . GLY B 1 145 ? -19.562 22.641 7.059 1 62.84 145 GLY B O 1
ATOM 2362 N N . VAL B 1 146 ? -19.453 20.453 7.434 1 55 146 VAL B N 1
ATOM 2363 C CA . VAL B 1 146 ? -20 20.25 6.094 1 55 146 VAL B CA 1
ATOM 2364 C C . VAL B 1 146 ? -21.484 20.625 6.086 1 55 146 VAL B C 1
ATOM 2366 O O . VAL B 1 146 ? -22.266 20.109 6.883 1 55 146 VAL B O 1
ATOM 2369 N N . ASN B 1 147 ? -21.703 21.953 5.848 1 46.19 147 ASN B N 1
ATOM 2370 C CA . ASN B 1 147 ? -23.047 22.516 5.738 1 46.19 147 ASN B CA 1
ATOM 2371 C C . ASN B 1 147 ? -24.031 21.516 5.145 1 46.19 147 ASN B C 1
ATOM 2373 O O . ASN B 1 147 ? -23.797 20.969 4.066 1 46.19 147 ASN B O 1
ATOM 2377 N N . LYS B 1 148 ? -24.719 20.719 5.941 1 45.59 148 LYS B N 1
ATOM 2378 C CA . LYS B 1 148 ? -25.953 20.094 5.473 1 45.59 148 LYS B CA 1
ATOM 2379 C C . LYS B 1 148 ? -26.672 20.984 4.469 1 45.59 148 LYS B C 1
ATOM 2381 O O . LYS B 1 148 ? -26.938 22.156 4.754 1 45.59 148 LYS B O 1
ATOM 2386 N N . GLY B 1 149 ? -26.234 21.094 3.281 1 41.81 149 GLY B N 1
ATOM 2387 C CA . GLY B 1 149 ? -27.188 21.781 2.436 1 41.81 149 GLY B CA 1
ATOM 2388 C C . GLY B 1 149 ? -28.625 21.656 2.938 1 41.81 149 GLY B C 1
ATOM 2389 O O . GLY B 1 149 ? -29.016 20.609 3.459 1 41.81 149 GLY B O 1
ATOM 2390 N N . LYS B 1 150 ? -29.219 22.828 3.33 1 40.28 150 LYS B N 1
ATOM 2391 C CA . LYS B 1 150 ? -30.625 23.125 3.58 1 40.28 150 LYS B CA 1
ATOM 2392 C C . LYS B 1 150 ? -31.531 22.359 2.623 1 40.28 150 LYS B C 1
ATOM 2394 O O . LYS B 1 150 ? -31.578 22.672 1.43 1 40.28 150 LYS B O 1
ATOM 2399 N N . VAL B 1 151 ? -31.594 21.062 2.533 1 36.53 151 VAL B N 1
ATOM 2400 C CA . VAL B 1 151 ? -32.875 20.812 1.895 1 36.53 151 VAL B CA 1
ATOM 2401 C C . VAL B 1 151 ? -33.969 21.594 2.621 1 36.53 151 VAL B C 1
ATOM 2403 O O . VAL B 1 151 ? -34.312 21.281 3.762 1 36.53 151 VAL B O 1
ATOM 2406 N N . ALA B 1 152 ? -34.062 22.938 2.379 1 31.69 152 ALA B N 1
ATOM 2407 C CA . ALA B 1 152 ? -35.406 23.516 2.523 1 31.69 152 ALA B CA 1
ATOM 2408 C C . ALA B 1 152 ? -36.375 22.891 1.546 1 31.69 152 ALA B C 1
ATOM 2410 O O . ALA B 1 152 ? -36.031 22.547 0.42 1 31.69 152 ALA B O 1
#

pLDDT: mean 90.24, std 12.96, range [31.19, 98.88]

InterPro domains:
  IPR056121 Domain of unknown function DUF7704 [PF24803] (7-141)
  IPR056121 Domain of unknown function DUF7704 [PTHR37019] (8-144)

Sequence (304 aa):
MSELDVHSFYRIWFTWVDPLTVLPTVYALIFTPEFILDGLIPLSMSAYNPDQAFLFHQLAALFAFVAIMLAVLLRVSSDIKVWRVVIGGVLLIDIAILMSVFVSMKQQGRSELSMFRWQDWGNYLFTGWVAVVRALFLAGVGVGGVNKGKVAMSELDVHSFYRIWFTWVDPLTVLPTVYALIFTPEFILDGLIPLSMSAYNPDQAFLFHQLAALFAFVAIMLAVLLRVSSDIKVWRVVIGGVLLIDIAILMSVFVSMKQQGRSELSMFRWQDWGNYLFTGWVAVVRALFLAGVGVGGVNKGKVA

Foldseek 3Di:
DPAFQFDVCCLCCQQPVVLVVLVVLLVCLQPPVQVVVCLQDPCVVPPDDVVVNVVSNVVSVVSNVLSCCRHPVCVVDSDVVSVLVSLVVVLVVLVVQLVVSCVVCVVVVNNDPVSDDPSSVCSNVVSVVSSVVSVCVNVQNRGPPPPPPPPD/DPAFQFPVCCLCCQQPVVLVVLVVLLVCLQPPVQVVVCLQDPCVVPPDDVVVNVVSNVVSVVSNVLSCCRNPVCVVDSDVVSVLVSLVVVLVVLVVQLVCSCVVCVVVVNNDPVSDDPSSVCSNVVSVVSSVVSVCVNVCNRGPPPPPPPPD

Radius of gyration: 20.68 Å; Cα contacts (8 Å, |Δi|>4): 351; chains: 2; bounding box: 66×55×38 Å